Protein AF-0000000085178468 (afdb_homodimer)

Secondary structure (DSSP, 8-state):
-----SS-EEEEEEEEEETTEEEEEEEGGGTT-EE--EEEPPTT--HHHHHHHHHHHHH-PEEEEEEEEEEEEEES-TTSSS--EEEEEEEEEEEES-----TTEEEEEEE-HHHHTTS-B-HHHHHHHHHHHHT-/-----SS-EEEEEEEEEETTEEEEEEEGGGTT-EE--EEEPPTT--HHHHHHHHHHHHH-PEEEEEEEEEEEEEES-TTSSS--EEEEEEEEEEEES-----TTEEEEEEE-HHHHTTS-B-HHHHHHHHHHHHT-

Nearest PDB structures (foldseek):
  3i7u-assembly1_B  TM=8.803E-01  e=1.597E-09  Aquifex aeolicus VF5
  6nci-assembly1_A  TM=7.598E-01  e=4.546E-09  Bacillus cereus ATCC 14579
  6ypf-assembly1_A  TM=7.894E-01  e=7.391E-08  Rosa hybrid cultivar
  6ypb-assembly1_A  TM=7.778E-01  e=1.110E-07  Rosa hybrid cultivar
  4zbp-assembly1_B  TM=7.177E-01  e=4.744E-07  Arabidopsis thaliana

Foldseek 3Di:
DPDDDPDAFEKEFEQADDPQWTKWFFFCQQVGAIATFITTDDPPHDRVRRHQVRCCQAWNKGWDPKDWQDWDWDQQDPRGPGGGTYIYGYIYTYIDDGTDGDPRTDDMDTGRLVVVCVGRHDPVRNVRSVSVVVPD/DPDDDPDAFEKEFEQADDPQWTKWFFFCQQVGAIATFITTDDPPADRVRRHQVRCCQAWNKGWDPKDWQDWDWDQLDPRGPGGGTYIYGYIYTYIDDGTDGDPRTPDMDTGRLVVVCVGRHDPVRNVRSVSVVVVD

pLDDT: mean 96.58, std 8.19, range [32.16, 98.94]

Radius of gyration: 19.84 Å; Cα contacts (8 Å, |Δi|>4): 627; chains: 2; bounding box: 34×55×48 Å

Solvent-accessible surface area (backbone atoms only — not comparable to full-atom values): 14388 Å² total; per-residue (Å²): 126,86,83,71,67,67,42,42,44,45,27,30,30,35,52,31,32,51,95,78,21,31,46,38,31,22,27,68,57,37,66,61,23,29,33,50,52,44,42,70,36,45,50,88,52,51,68,67,57,34,37,50,50,31,31,31,60,43,31,41,34,47,75,42,80,72,40,83,65,51,77,44,76,42,69,52,42,81,56,37,72,54,86,44,39,33,34,40,39,31,26,38,28,33,51,41,81,62,82,44,62,32,92,66,46,77,45,73,45,78,32,47,64,77,63,48,72,73,48,67,51,38,70,69,41,47,52,51,52,50,38,52,75,72,66,103,126,84,83,71,67,67,42,40,44,46,27,29,30,34,51,32,31,50,96,77,21,31,47,37,32,23,27,66,56,37,66,63,23,28,35,51,55,45,42,71,37,44,50,87,50,51,68,67,56,32,35,49,50,31,32,31,61,43,30,43,34,47,75,42,79,72,40,83,66,51,79,45,76,42,68,53,40,83,55,37,72,55,86,43,38,33,34,42,40,32,27,38,28,32,52,43,80,62,84,44,63,32,93,66,46,76,46,73,45,77,32,46,62,77,63,48,72,73,50,68,49,39,70,68,42,46,54,50,50,49,39,53,74,71,65,103

Structure (mmCIF, N/CA/C/O backbone):
data_AF-0000000085178468-model_v1
#
loop_
_entity.id
_entity.type
_entity.pdbx_description
1 polymer 'ADP-ribose pyrophosphatase'
#
loop_
_atom_site.group_PDB
_atom_site.id
_atom_site.type_symbol
_atom_site.label_atom_id
_atom_site.label_alt_id
_atom_site.label_comp_id
_atom_site.label_asym_id
_atom_site.label_entity_id
_atom_site.label_seq_id
_atom_site.pdbx_PDB_ins_code
_atom_site.Cartn_x
_atom_site.Cartn_y
_atom_site.Cartn_z
_atom_site.occupancy
_atom_site.B_iso_or_equiv
_atom_site.auth_seq_id
_atom_site.auth_comp_id
_atom_site.auth_asym_id
_atom_site.auth_atom_id
_atom_site.pdbx_PDB_model_num
ATOM 1 N N . MET A 1 1 ? 18.25 -4.496 22.359 1 32.16 1 MET A N 1
ATOM 2 C CA . MET A 1 1 ? 18.328 -4.113 20.953 1 32.16 1 MET A CA 1
ATOM 3 C C . MET A 1 1 ? 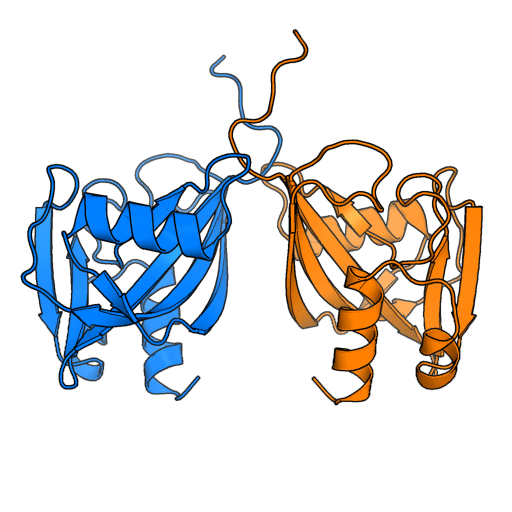16.953 -3.76 20.406 1 32.16 1 MET A C 1
ATOM 5 O O . MET A 1 1 ? 16.016 -4.547 20.531 1 32.16 1 MET A O 1
ATOM 9 N N . ALA A 1 2 ? 16.453 -2.625 20.359 1 43.84 2 ALA A N 1
ATOM 10 C CA . ALA A 1 2 ? 15.055 -2.225 20.188 1 43.84 2 ALA A CA 1
ATOM 11 C C . ALA A 1 2 ? 14.398 -3.018 19.062 1 43.84 2 ALA A C 1
ATOM 13 O O . ALA A 1 2 ? 15.023 -3.26 18.016 1 43.84 2 ALA A O 1
ATOM 14 N N . ASP A 1 3 ? 13.469 -3.891 19.234 1 64.69 3 ASP A N 1
ATOM 15 C CA . ASP A 1 3 ? 12.906 -4.965 18.422 1 64.69 3 ASP A CA 1
ATOM 16 C C . ASP A 1 3 ? 12.422 -4.434 17.078 1 64.69 3 ASP A C 1
ATOM 18 O O . ASP A 1 3 ? 11.531 -3.576 17.031 1 64.69 3 ASP A O 1
ATOM 22 N N . ARG A 1 4 ? 13.258 -4.469 16.125 1 81.56 4 ARG A N 1
ATOM 23 C CA . ARG A 1 4 ? 12.969 -4.066 14.758 1 81.56 4 ARG A CA 1
ATOM 24 C C . ARG A 1 4 ? 11.727 -4.777 14.227 1 81.56 4 ARG A C 1
ATOM 26 O O . ARG A 1 4 ? 11.516 -5.961 14.508 1 81.56 4 ARG A O 1
ATOM 33 N N . PRO A 1 5 ? 10.93 -3.9 13.555 1 89.81 5 PRO A N 1
ATOM 34 C CA . PRO A 1 5 ? 9.766 -4.555 12.953 1 89.81 5 PRO A CA 1
ATOM 35 C C . PRO A 1 5 ? 10.148 -5.59 11.898 1 89.81 5 PRO A C 1
ATOM 37 O O . PRO A 1 5 ? 11.227 -5.512 11.312 1 89.81 5 PRO A O 1
ATOM 40 N N . GLU A 1 6 ? 9.328 -6.504 11.773 1 94.38 6 GLU A N 1
ATOM 41 C CA . GLU A 1 6 ? 9.562 -7.547 10.781 1 94.38 6 GLU A CA 1
ATOM 42 C C . GLU A 1 6 ? 9.172 -7.074 9.383 1 94.38 6 GLU A C 1
ATOM 44 O O . GLU A 1 6 ? 9.727 -7.547 8.391 1 94.38 6 GLU A O 1
ATOM 49 N N . HIS A 1 7 ? 8.219 -6.191 9.297 1 98.06 7 HIS A N 1
ATOM 50 C CA . HIS A 1 7 ? 7.656 -5.711 8.039 1 98.06 7 HIS A CA 1
ATOM 51 C C . HIS A 1 7 ? 7.562 -4.188 8.023 1 98.06 7 HIS A C 1
ATOM 53 O O . HIS A 1 7 ? 7.574 -3.551 9.078 1 98.06 7 HIS A O 1
ATOM 59 N N . PRO A 1 8 ? 7.508 -3.604 6.777 1 98.31 8 PRO A N 1
ATOM 60 C CA . PRO A 1 8 ? 7.285 -2.158 6.707 1 98.31 8 PRO A CA 1
ATOM 61 C C . PRO A 1 8 ? 6.004 -1.724 7.41 1 98.31 8 PRO A C 1
ATOM 63 O O . PRO A 1 8 ? 5.062 -2.512 7.527 1 98.31 8 PRO A O 1
ATOM 66 N N . ILE A 1 9 ? 5.961 -0.491 7.816 1 98.38 9 ILE A N 1
ATOM 67 C CA . ILE A 1 9 ? 4.809 0.047 8.531 1 98.38 9 ILE A CA 1
ATOM 68 C C . ILE A 1 9 ? 3.906 0.802 7.559 1 98.38 9 ILE A C 1
ATOM 70 O O . ILE A 1 9 ? 4.312 1.816 6.984 1 98.38 9 ILE A O 1
ATOM 74 N N . PRO A 1 10 ? 2.703 0.334 7.32 1 98.81 10 PRO A N 1
ATOM 75 C CA . PRO A 1 10 ? 1.772 1.088 6.477 1 98.81 10 PRO A CA 1
ATOM 76 C C . PRO A 1 10 ? 1.291 2.379 7.137 1 98.81 10 PRO A C 1
ATOM 78 O O . PRO A 1 10 ? 0.938 2.377 8.32 1 98.81 10 PRO A O 1
ATOM 81 N N . THR A 1 11 ? 1.319 3.416 6.379 1 98.81 11 THR A N 1
ATOM 82 C CA . THR A 1 11 ? 0.783 4.707 6.793 1 98.81 11 THR A CA 1
ATOM 83 C C . THR A 1 11 ? -0.173 5.262 5.742 1 98.81 11 THR A C 1
ATOM 85 O O . THR A 1 11 ? -0.103 4.883 4.57 1 98.81 11 THR A O 1
ATOM 88 N N . VAL A 1 12 ? -1.081 6.066 6.211 1 98.94 12 VAL A N 1
ATOM 89 C CA . VAL A 1 12 ? -1.982 6.777 5.312 1 98.94 12 VAL A CA 1
ATOM 90 C C . VAL A 1 12 ? -1.743 8.281 5.426 1 98.94 12 VAL A C 1
ATOM 92 O O . VAL A 1 12 ? -1.321 8.773 6.473 1 98.94 12 VAL A O 1
ATOM 95 N N . GLY A 1 13 ? -1.926 8.977 4.355 1 98.88 13 GLY A N 1
ATOM 96 C CA . GLY A 1 13 ? -1.903 10.43 4.293 1 98.88 13 GLY A CA 1
ATOM 97 C C . GLY A 1 13 ? -2.766 10.992 3.18 1 98.88 13 GLY A C 1
ATOM 98 O O . GLY A 1 13 ? -3.072 10.289 2.211 1 98.88 13 GLY A O 1
ATOM 99 N N . ALA A 1 14 ? -3.152 12.219 3.275 1 98.88 14 ALA A N 1
ATOM 100 C CA . ALA A 1 14 ? -4.02 12.805 2.256 1 98.88 14 ALA A CA 1
ATOM 101 C C . ALA A 1 14 ? -3.57 14.219 1.903 1 98.88 14 ALA A C 1
ATOM 103 O O . ALA A 1 14 ? -3.219 15 2.787 1 98.88 14 ALA A O 1
ATOM 104 N N . LEU A 1 15 ? -3.521 14.492 0.651 1 98.94 15 LEU A N 1
ATOM 105 C CA . LEU A 1 15 ? -3.576 15.875 0.18 1 98.94 15 LEU A CA 1
ATOM 106 C C . LEU A 1 15 ? -5.004 16.406 0.216 1 98.94 15 LEU A C 1
ATOM 108 O O . LEU A 1 15 ? -5.809 16.094 -0.664 1 98.94 15 LEU A O 1
ATOM 112 N N . VAL A 1 16 ? -5.32 17.188 1.219 1 98.94 16 VAL A N 1
ATOM 113 C CA . VAL A 1 16 ? -6.676 17.688 1.459 1 98.94 16 VAL A CA 1
ATOM 114 C C . VAL A 1 16 ? -6.902 18.984 0.694 1 98.94 16 VAL A C 1
ATOM 116 O O . VAL A 1 16 ? -6.113 19.922 0.812 1 98.94 16 VAL A O 1
ATOM 119 N N . GLU A 1 17 ? -7.922 18.969 -0.049 1 98.62 17 GLU A N 1
ATOM 120 C CA . GLU A 1 17 ? -8.227 20.109 -0.899 1 98.62 17 GLU A CA 1
ATOM 121 C C . GLU A 1 17 ? -9.469 20.859 -0.4 1 98.62 17 GLU A C 1
ATOM 123 O O . GLU A 1 17 ? -10.422 20.234 0.068 1 98.62 17 GLU A O 1
ATOM 128 N N . ARG A 1 18 ? -9.43 22.141 -0.456 1 97.94 18 ARG A N 1
ATOM 129 C CA . ARG A 1 18 ? -10.562 23 -0.145 1 97.94 18 ARG A CA 1
ATOM 130 C C . ARG A 1 18 ? -10.508 24.281 -0.967 1 97.94 18 ARG A C 1
ATOM 132 O O . ARG A 1 18 ? -9.562 25.062 -0.851 1 97.94 18 ARG A O 1
ATOM 139 N N . GLU A 1 19 ? -11.562 24.516 -1.8 1 96.5 19 GLU A N 1
ATOM 140 C CA . GLU A 1 19 ? -11.727 25.766 -2.547 1 96.5 19 GLU A CA 1
ATOM 141 C C . GLU A 1 19 ? -10.477 26.078 -3.359 1 96.5 19 GLU A C 1
ATOM 143 O O . GLU A 1 19 ? -9.961 27.203 -3.295 1 96.5 19 GLU A O 1
ATOM 148 N N . GLY A 1 20 ? -9.938 25.109 -3.957 1 96.25 20 GLY A N 1
ATOM 149 C CA . GLY A 1 20 ? -8.82 25.312 -4.871 1 96.25 20 GLY A CA 1
ATOM 150 C C . GLY A 1 20 ? -7.48 25.344 -4.172 1 96.25 20 GLY A C 1
ATOM 151 O O . GLY A 1 20 ? -6.441 25.516 -4.816 1 96.25 20 GLY A O 1
ATOM 152 N N . ARG A 1 21 ? -7.465 25.188 -2.883 1 98.62 21 ARG A N 1
ATOM 153 C CA . ARG A 1 21 ? -6.223 25.156 -2.117 1 98.62 21 ARG A CA 1
ATOM 154 C C . ARG A 1 21 ? -6 23.781 -1.499 1 98.62 21 ARG A C 1
ATOM 156 O O . ARG A 1 21 ? -6.938 22.984 -1.382 1 98.62 21 ARG A O 1
ATOM 163 N N . VAL A 1 22 ? -4.746 23.5 -1.185 1 98.88 22 VAL A N 1
ATOM 164 C CA . VAL A 1 22 ? -4.426 22.25 -0.519 1 98.88 22 VAL A CA 1
ATOM 165 C C . VAL A 1 22 ? -3.775 22.531 0.833 1 98.88 22 VAL A C 1
ATOM 167 O O . VAL A 1 22 ? -3.104 23.547 1.005 1 98.88 22 VAL A O 1
ATOM 170 N N . LEU A 1 23 ? -3.99 21.625 1.747 1 98.94 23 LEU A N 1
ATOM 171 C CA . LEU A 1 23 ? -3.449 21.781 3.094 1 98.94 23 LEU A CA 1
ATOM 172 C C . LEU A 1 23 ? -2.061 21.156 3.195 1 98.94 23 LEU A C 1
ATOM 174 O O . LEU A 1 23 ? -1.88 19.969 2.889 1 98.94 23 LEU A O 1
ATOM 178 N N . LEU A 1 24 ? -1.116 21.922 3.523 1 98.88 24 LEU A N 1
ATOM 179 C CA . LEU A 1 24 ? 0.214 21.438 3.893 1 98.88 24 LEU A CA 1
ATOM 180 C C . LEU A 1 24 ? 0.466 21.641 5.383 1 98.88 24 LEU A C 1
ATOM 182 O O . LEU A 1 24 ? 0.011 22.625 5.973 1 98.88 24 LEU A O 1
ATOM 186 N N . VAL A 1 25 ? 1.161 20.719 5.965 1 98.81 25 VAL A N 1
ATOM 187 C CA . VAL A 1 25 ? 1.488 20.781 7.383 1 98.81 25 VAL A CA 1
ATOM 188 C C . VAL A 1 25 ? 2.986 20.562 7.582 1 98.81 25 VAL A C 1
ATOM 190 O O . VAL A 1 25 ? 3.639 19.922 6.754 1 98.81 25 VAL A O 1
ATOM 193 N N . ARG A 1 26 ? 3.473 21.141 8.633 1 98.44 26 ARG A N 1
ATOM 194 C CA . ARG A 1 26 ? 4.859 20.953 9.055 1 98.44 26 ARG A CA 1
ATOM 195 C C . ARG A 1 26 ? 4.941 20.219 10.383 1 98.44 26 ARG A C 1
ATOM 197 O O . ARG A 1 26 ? 4.227 20.547 11.328 1 98.44 26 ARG A O 1
ATOM 204 N N . THR A 1 27 ? 5.695 19.141 10.445 1 96.31 27 THR A N 1
ATOM 205 C CA . THR A 1 27 ? 5.875 18.359 11.672 1 96.31 27 THR A CA 1
ATOM 206 C C . THR A 1 27 ? 7.359 18.156 11.961 1 96.31 27 THR A C 1
ATOM 208 O O . THR A 1 27 ? 8.18 18.156 11.039 1 96.31 27 THR A O 1
ATOM 211 N N . ALA A 1 28 ? 7.68 17.875 13.203 1 95.38 28 ALA A N 1
ATOM 212 C CA . ALA A 1 28 ? 9.062 17.609 13.594 1 95.38 28 ALA A CA 1
ATOM 213 C C . ALA A 1 28 ? 9.516 16.234 13.117 1 95.38 28 ALA A C 1
ATOM 215 O O . ALA A 1 28 ? 10.711 15.977 13 1 95.38 28 ALA A O 1
ATOM 216 N N . LYS A 1 29 ? 8.594 15.414 12.805 1 96 29 LYS A N 1
ATOM 217 C CA . LYS A 1 29 ? 8.922 14.047 12.406 1 96 29 LYS A CA 1
ATOM 218 C C . LYS A 1 29 ? 9.641 14.023 11.062 1 96 29 LYS A C 1
ATOM 220 O O . LYS A 1 29 ? 10.445 13.125 10.797 1 96 29 LYS A O 1
ATOM 225 N N . TRP A 1 30 ? 9.328 14.938 10.219 1 97.06 30 TRP A N 1
ATOM 226 C CA . TRP A 1 30 ? 9.984 15.031 8.914 1 97.06 30 TRP A CA 1
ATOM 227 C C . TRP A 1 30 ? 11.016 16.156 8.906 1 97.06 30 TRP A C 1
ATOM 229 O O . TRP A 1 30 ? 11.164 16.859 7.906 1 97.06 30 TRP A O 1
ATOM 239 N N . ARG A 1 31 ? 11.609 16.375 10 1 94.88 31 ARG A N 1
ATOM 240 C CA . ARG A 1 31 ? 12.742 17.266 10.195 1 94.88 31 ARG A CA 1
ATOM 241 C C . ARG A 1 31 ? 12.414 18.672 9.68 1 94.88 31 ARG A C 1
ATOM 243 O O . ARG A 1 31 ? 13.227 19.281 8.977 1 94.88 31 ARG A O 1
ATOM 250 N N . GLY A 1 32 ? 11.234 19.016 9.852 1 94.06 32 GLY A N 1
ATOM 251 C CA . GLY A 1 32 ? 10.828 20.391 9.555 1 94.06 32 GLY A CA 1
ATOM 252 C C . GLY A 1 32 ? 10.328 20.562 8.133 1 94.06 32 GLY A C 1
ATOM 253 O O . GLY A 1 32 ? 9.883 21.656 7.758 1 94.06 32 GLY A O 1
ATOM 254 N N . LEU A 1 33 ? 10.492 19.562 7.375 1 98.06 33 LEU A N 1
ATOM 255 C CA . LEU A 1 33 ? 9.922 19.609 6.035 1 98.06 33 LEU A CA 1
ATOM 256 C C . LEU A 1 33 ? 8.398 19.547 6.094 1 98.06 33 LEU A C 1
ATOM 258 O O . LEU A 1 33 ? 7.828 19 7.039 1 98.06 33 LEU A O 1
ATOM 262 N N . TRP A 1 34 ? 7.844 20.172 5.094 1 98.75 34 TRP A N 1
ATOM 263 C CA . TRP A 1 34 ? 6.391 20.188 5.012 1 98.75 34 TRP A CA 1
ATOM 264 C C . TRP A 1 34 ? 5.871 18.938 4.312 1 98.75 34 TRP A C 1
ATOM 266 O O . TRP A 1 34 ? 6.551 18.375 3.453 1 98.75 34 TRP A O 1
ATOM 276 N N . GLY A 1 35 ? 4.711 18.5 4.691 1 98.69 35 GLY A N 1
ATOM 277 C CA . GLY A 1 35 ? 4.051 17.344 4.098 1 98.69 35 GLY A CA 1
ATOM 278 C C . GLY A 1 35 ? 2.541 17.391 4.223 1 98.69 35 GLY A C 1
ATOM 279 O O . GLY A 1 35 ? 1.943 18.469 4.203 1 98.69 35 GLY A O 1
ATOM 280 N N . VAL A 1 36 ? 1.983 16.219 4.211 1 98.88 36 VAL A N 1
ATOM 281 C CA . VAL A 1 36 ? 0.539 16.094 4.375 1 98.88 36 VAL A CA 1
ATOM 282 C C . VAL A 1 36 ? 0.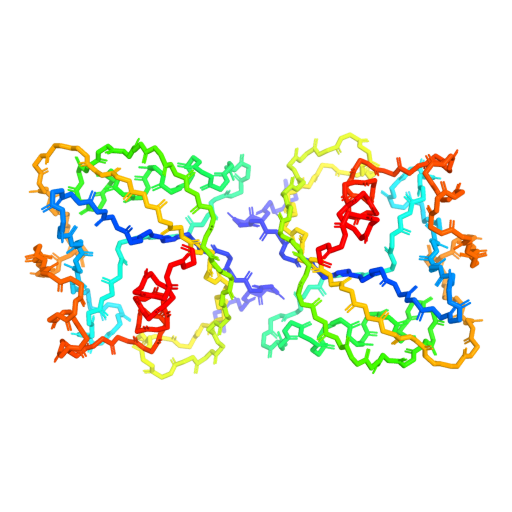223 15.414 5.703 1 98.88 36 VAL A C 1
ATOM 284 O O . VAL A 1 36 ? 1.048 14.672 6.242 1 98.88 36 VAL A O 1
ATOM 287 N N . PRO A 1 37 ? -0.939 15.75 6.273 1 98.81 37 PRO A N 1
ATOM 288 C CA . PRO A 1 37 ? -1.318 15.047 7.504 1 98.81 37 PRO A CA 1
ATOM 289 C C . PRO A 1 37 ? -1.617 13.57 7.273 1 98.81 37 PRO A C 1
ATOM 291 O O . PRO A 1 37 ? -2.086 13.195 6.195 1 98.81 37 PRO A O 1
ATOM 294 N N . GLY A 1 38 ? -1.413 12.758 8.188 1 98.5 38 GLY A N 1
ATOM 295 C CA . GLY A 1 38 ? -1.592 11.312 8.133 1 98.5 38 GLY A CA 1
ATOM 296 C C . GLY A 1 38 ? -0.933 10.586 9.289 1 98.5 38 GLY A C 1
ATOM 297 O O . GLY A 1 38 ? -0.537 11.211 10.281 1 98.5 38 GLY A O 1
ATOM 298 N N . GLY A 1 39 ? -0.861 9.25 9.203 1 98.44 39 GLY A N 1
ATOM 299 C CA . GLY A 1 39 ? -0.28 8.461 10.273 1 98.44 39 GLY A CA 1
ATOM 300 C C . GLY A 1 39 ? -0.364 6.969 10.031 1 98.44 39 GLY A C 1
ATOM 301 O O . GLY A 1 39 ? -0.687 6.531 8.922 1 98.44 39 GLY A O 1
ATOM 302 N N . LYS A 1 40 ? -0.03 6.23 11.055 1 98.56 40 LYS A N 1
ATOM 303 C CA . LYS A 1 40 ? 0.068 4.777 10.945 1 98.56 40 LYS A CA 1
ATOM 304 C C . LYS A 1 40 ? -1.316 4.137 10.898 1 98.56 40 LYS A C 1
ATOM 306 O O . LYS A 1 40 ? -2.262 4.637 11.508 1 98.56 40 LYS A O 1
ATOM 311 N N . VAL A 1 41 ? -1.405 3.07 10.148 1 98.81 41 VAL A N 1
ATOM 312 C CA . VAL A 1 41 ? -2.615 2.256 10.133 1 98.81 41 VAL A CA 1
ATOM 313 C C . VAL A 1 41 ? -2.562 1.228 11.258 1 98.81 41 VAL A C 1
ATOM 315 O O . VAL A 1 41 ? -1.562 0.523 11.422 1 98.81 41 VAL A O 1
ATOM 318 N N . GLU A 1 42 ? -3.613 1.129 12.062 1 98.25 42 GLU A N 1
ATOM 319 C CA . GLU A 1 42 ? -3.67 0.146 13.141 1 98.25 42 GLU A CA 1
ATOM 320 C C . GLU A 1 42 ? -4.223 -1.187 12.648 1 98.25 42 GLU A C 1
ATOM 322 O O . GLU A 1 42 ? -5.035 -1.221 11.719 1 98.25 42 GLU A O 1
ATOM 327 N N . TRP A 1 43 ? -3.783 -2.191 13.297 1 98 43 TRP A N 1
ATOM 328 C CA . TRP A 1 43 ? -4.297 -3.525 13 1 98 43 TRP A CA 1
ATOM 329 C C . TRP A 1 43 ? -5.82 -3.551 13.07 1 98 43 TRP A C 1
ATOM 331 O O . TRP A 1 43 ? -6.41 -3.064 14.039 1 98 43 TRP A O 1
ATOM 341 N N . GLY A 1 44 ? -6.469 -4.082 12.055 1 97.75 44 GLY A N 1
ATOM 342 C CA . GLY A 1 44 ? -7.914 -4.227 12.023 1 97.75 44 GLY A CA 1
ATOM 343 C C . GLY A 1 44 ? -8.625 -2.99 11.508 1 97.75 44 GLY A C 1
ATOM 344 O O . GLY A 1 44 ? -9.828 -3.025 11.242 1 97.75 44 GLY A O 1
ATOM 345 N N . GLU A 1 45 ? -7.895 -1.966 11.336 1 98 45 GLU A N 1
ATOM 346 C CA . GLU A 1 45 ? -8.461 -0.699 10.883 1 98 45 GLU A CA 1
ATOM 347 C C . GLU A 1 45 ? -8.406 -0.583 9.359 1 98 45 GLU A C 1
ATOM 349 O O . GLU A 1 45 ? -7.359 -0.812 8.75 1 98 45 GLU A O 1
ATOM 354 N N . ALA A 1 46 ? -9.594 -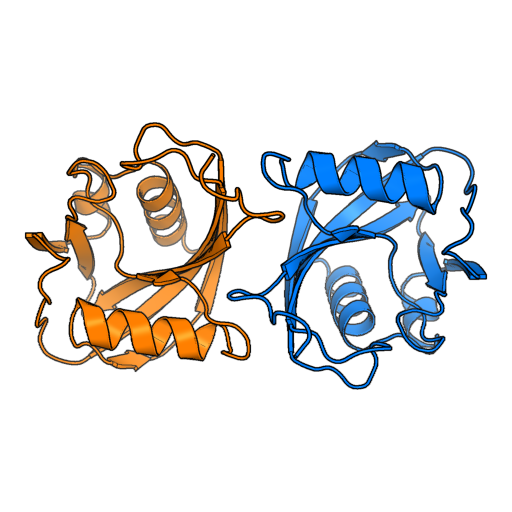0.263 8.734 1 98.5 46 ALA A N 1
ATOM 355 C CA . ALA A 1 46 ? -9.578 -0.011 7.297 1 98.5 46 ALA A CA 1
ATOM 356 C C . ALA A 1 46 ? -8.734 1.212 6.961 1 98.5 46 ALA A C 1
ATOM 358 O O . ALA A 1 46 ? -8.641 2.148 7.758 1 98.5 46 ALA A O 1
ATOM 359 N N . LEU A 1 47 ? -8.172 1.207 5.777 1 98.81 47 LEU A N 1
ATOM 360 C CA . LEU A 1 47 ? -7.301 2.297 5.352 1 98.81 47 LEU A CA 1
ATOM 361 C C . LEU A 1 47 ? -8.023 3.637 5.438 1 98.81 47 LEU A C 1
ATOM 363 O O . LEU A 1 47 ? -7.484 4.602 5.988 1 98.81 47 LEU A O 1
ATOM 367 N N . GLU A 1 48 ? -9.203 3.666 4.879 1 98.75 48 GLU A N 1
ATOM 368 C CA . GLU A 1 48 ? -9.938 4.926 4.891 1 98.75 48 GLU A CA 1
ATOM 369 C C . GLU A 1 48 ? -10.312 5.336 6.312 1 98.75 48 GLU A C 1
ATOM 371 O O . GLU A 1 48 ? -10.32 6.523 6.641 1 98.75 48 GLU A O 1
ATOM 376 N N . GLU A 1 49 ? -10.648 4.383 7.156 1 98.75 49 GLU A N 1
ATOM 377 C CA . GLU A 1 49 ? -10.922 4.676 8.562 1 98.75 49 GLU A CA 1
ATOM 378 C C . GLU A 1 49 ? -9.695 5.27 9.25 1 98.75 49 GLU A C 1
ATOM 380 O O . GLU A 1 49 ? -9.812 6.227 10.016 1 98.75 49 GLU A O 1
ATOM 385 N N . ALA A 1 50 ? -8.555 4.652 9.023 1 98.88 50 ALA A N 1
ATOM 386 C CA . ALA A 1 50 ? -7.301 5.18 9.562 1 98.88 50 ALA A CA 1
ATOM 387 C C . ALA A 1 50 ? -7.062 6.613 9.086 1 98.88 50 ALA A C 1
ATOM 389 O O . ALA A 1 50 ? -6.68 7.477 9.875 1 98.88 50 ALA A O 1
ATOM 390 N N . LEU A 1 51 ? -7.324 6.84 7.793 1 98.88 51 LEU A N 1
ATOM 391 C CA . LEU A 1 51 ? -7.133 8.164 7.219 1 98.88 51 LEU A CA 1
ATOM 392 C C . LEU A 1 51 ? -8.008 9.195 7.918 1 98.88 51 LEU A C 1
ATOM 394 O O . LEU A 1 51 ? -7.516 10.234 8.375 1 98.88 51 LEU A O 1
ATOM 398 N N . ARG A 1 52 ? -9.234 8.867 8.031 1 98.88 52 ARG A N 1
ATOM 399 C CA . ARG A 1 52 ? -10.18 9.781 8.664 1 98.88 52 ARG A CA 1
ATOM 400 C C . ARG A 1 52 ? -9.805 10.039 10.117 1 98.88 52 ARG A C 1
ATOM 402 O O . ARG A 1 52 ? -9.883 11.172 10.594 1 98.88 52 ARG A O 1
ATOM 409 N N . ARG A 1 53 ? -9.453 8.984 10.812 1 98.75 53 ARG A N 1
ATOM 410 C CA . ARG A 1 53 ? -9.055 9.125 12.211 1 98.75 53 ARG A CA 1
ATOM 411 C C . ARG A 1 53 ? -7.836 10.031 12.344 1 98.75 53 ARG A C 1
ATOM 413 O O . ARG A 1 53 ? -7.852 10.984 13.125 1 98.75 53 ARG A O 1
ATOM 420 N N . GLU A 1 54 ? -6.801 9.766 11.578 1 98.75 54 GLU A N 1
ATOM 421 C CA . GLU A 1 54 ? -5.555 10.516 11.664 1 98.75 54 GLU A CA 1
ATOM 422 C C . GLU A 1 54 ? -5.762 11.984 11.297 1 98.75 54 GLU A C 1
ATOM 424 O O . GLU A 1 54 ? -5.195 12.875 11.93 1 98.75 54 GLU A O 1
ATOM 429 N N . ILE A 1 55 ? -6.535 12.297 10.25 1 98.81 55 ILE A N 1
ATOM 430 C CA . ILE A 1 55 ? -6.793 13.664 9.82 1 98.81 55 ILE A CA 1
ATOM 431 C C . ILE A 1 55 ? -7.578 14.406 10.898 1 98.81 55 ILE A C 1
ATOM 433 O O . ILE A 1 55 ? -7.266 15.555 11.227 1 98.81 55 ILE A O 1
ATOM 437 N N . ARG A 1 56 ? -8.539 13.719 11.438 1 98.69 56 ARG A N 1
ATOM 438 C CA . ARG A 1 56 ? -9.297 14.328 12.531 1 98.69 56 ARG A CA 1
ATOM 439 C C . ARG A 1 56 ? -8.406 14.609 13.734 1 98.69 56 ARG A C 1
ATOM 441 O O . ARG A 1 56 ? -8.453 15.695 14.305 1 98.69 56 ARG A O 1
ATOM 448 N N . GLU A 1 57 ? -7.645 13.656 14.078 1 98.56 57 GLU A N 1
ATOM 449 C CA . GLU A 1 57 ? -6.773 13.781 15.242 1 98.56 57 GLU A CA 1
ATOM 450 C C . GLU A 1 57 ? -5.734 14.883 15.039 1 98.56 57 GLU A C 1
ATOM 452 O O . GLU A 1 57 ? -5.469 15.672 15.945 1 98.56 57 GLU A O 1
ATOM 457 N N . GLU A 1 58 ? -5.16 14.992 13.875 1 98.62 58 GLU A N 1
ATOM 458 C CA . GLU A 1 58 ? -4.008 15.852 13.648 1 98.62 58 GLU A CA 1
ATOM 459 C C . GLU A 1 58 ? -4.441 17.281 13.305 1 98.62 58 GLU A C 1
ATOM 461 O O . GLU A 1 58 ? -3.783 18.25 13.695 1 98.62 58 GLU A O 1
ATOM 466 N N . VAL A 1 59 ? -5.594 17.422 12.516 1 98.75 59 VAL A N 1
ATOM 467 C CA . VAL A 1 59 ? -5.887 18.766 12.016 1 98.75 59 VAL A CA 1
ATOM 468 C C . VAL A 1 59 ? -7.375 19.062 12.1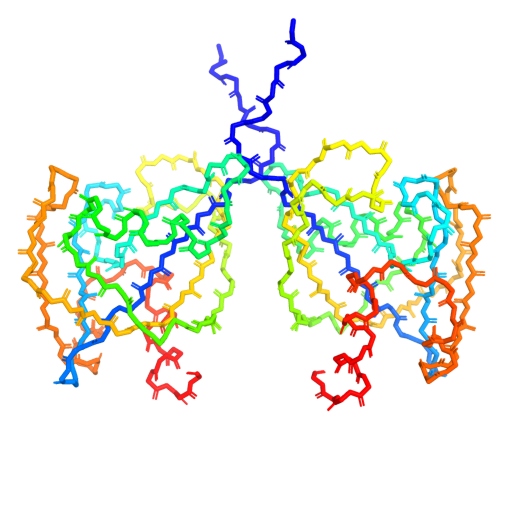8 1 98.75 59 VAL A C 1
ATOM 470 O O . VAL A 1 59 ? -7.844 20.141 11.797 1 98.75 59 VAL A O 1
ATOM 473 N N . GLY A 1 60 ? -8.148 18.156 12.656 1 98.75 60 GLY A N 1
ATOM 474 C CA . GLY A 1 60 ? -9.523 18.391 13.07 1 98.75 60 GLY A CA 1
ATOM 475 C C . GLY A 1 60 ? -10.492 18.422 11.906 1 98.75 60 GLY A C 1
ATOM 476 O O . GLY A 1 60 ? -11.641 18.844 12.062 1 98.75 60 GLY A O 1
ATOM 477 N N . LEU A 1 61 ? -10.133 18.031 10.742 1 98.75 61 LEU A N 1
ATOM 478 C CA . LEU A 1 61 ? -10.977 18.141 9.547 1 98.75 61 LEU A CA 1
ATOM 479 C C . LEU A 1 61 ? -11.758 16.859 9.312 1 98.75 61 LEU A C 1
ATOM 481 O O . LEU A 1 61 ? -11.32 15.773 9.711 1 98.75 61 LEU A O 1
ATOM 485 N N . THR A 1 62 ? -12.883 16.984 8.656 1 98.62 62 THR A N 1
ATOM 486 C CA . THR A 1 62 ? -13.656 15.859 8.117 1 98.62 62 THR A CA 1
ATOM 487 C C . THR A 1 62 ? -13.422 15.719 6.617 1 98.62 62 THR A C 1
ATOM 489 O O . THR A 1 62 ? -13.414 16.703 5.883 1 98.62 62 THR A O 1
ATOM 492 N N . LEU A 1 63 ? -13.297 14.484 6.215 1 98.81 63 LEU A N 1
ATOM 493 C CA . LEU A 1 63 ? -12.945 14.25 4.816 1 98.81 63 LEU A CA 1
ATOM 494 C C . LEU A 1 63 ? -14.172 13.812 4.016 1 98.81 63 LEU A C 1
ATOM 496 O O . LEU A 1 63 ? -15.023 13.078 4.531 1 98.81 63 LEU A O 1
ATOM 500 N N . SER A 1 64 ? -14.227 14.211 2.799 1 98.62 64 SER A N 1
ATOM 501 C CA . SER A 1 64 ? -15.141 13.695 1.785 1 98.62 64 SER A CA 1
ATOM 502 C C . SER A 1 64 ? -14.43 13.492 0.451 1 98.62 64 SER A C 1
ATOM 504 O O . SER A 1 64 ? -13.273 13.898 0.289 1 98.62 64 SER A O 1
ATOM 506 N N . GLU A 1 65 ? -15.086 12.703 -0.456 1 98.44 65 GLU A N 1
ATOM 507 C CA . GLU A 1 65 ? -14.57 12.453 -1.798 1 98.44 65 GLU A CA 1
ATOM 508 C C . GLU A 1 65 ? -13.156 11.875 -1.747 1 98.44 65 GLU A C 1
ATOM 510 O O . GLU A 1 65 ? -12.266 12.352 -2.449 1 98.44 65 GLU A O 1
ATOM 515 N N . ILE A 1 66 ? -12.977 10.945 -0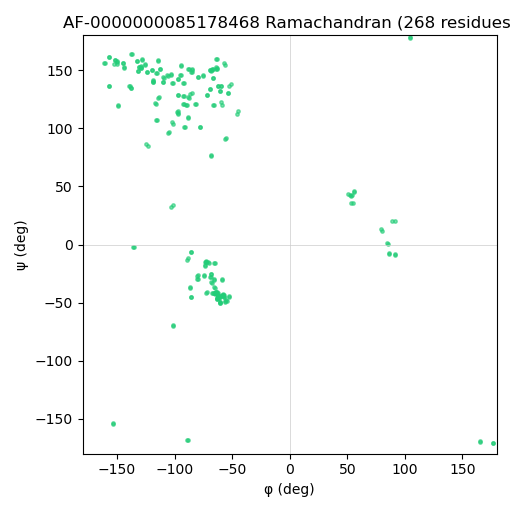.913 1 98.75 66 ILE A N 1
ATOM 516 C CA . ILE A 1 66 ? -11.68 10.297 -0.735 1 98.75 66 ILE A CA 1
ATOM 517 C C . ILE A 1 66 ? -11.375 9.414 -1.939 1 98.75 66 ILE A C 1
ATOM 519 O O . ILE A 1 66 ? -12.195 8.586 -2.334 1 98.75 66 ILE A O 1
ATOM 523 N N . ARG A 1 67 ? -10.18 9.57 -2.541 1 98.12 67 ARG A N 1
ATOM 524 C CA . ARG A 1 67 ? -9.734 8.742 -3.654 1 98.12 67 ARG A CA 1
ATOM 525 C C . ARG A 1 67 ? -8.266 8.375 -3.508 1 98.12 67 ARG A C 1
ATOM 527 O O . ARG A 1 67 ? -7.449 9.203 -3.094 1 98.12 67 ARG A O 1
ATOM 534 N N . PHE A 1 68 ? -7.965 7.156 -3.76 1 98.56 68 PHE A N 1
ATOM 535 C CA . PHE A 1 68 ? -6.578 6.707 -3.738 1 98.56 68 PHE A CA 1
ATOM 536 C C . PHE A 1 68 ? -5.75 7.461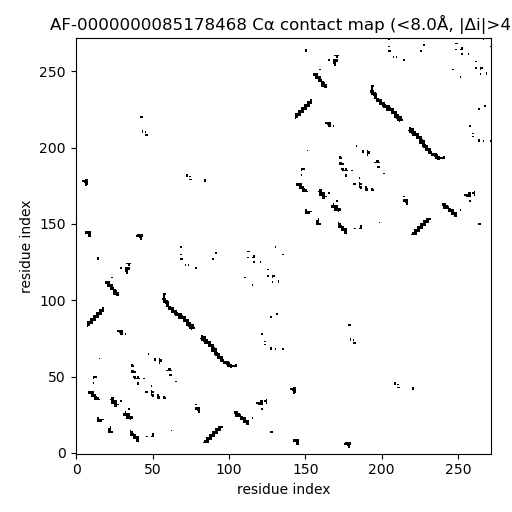 -4.773 1 98.56 68 PHE A C 1
ATOM 538 O O . PHE A 1 68 ? -6.18 7.633 -5.914 1 98.56 68 PHE A O 1
ATOM 545 N N . ALA A 1 69 ? -4.613 7.941 -4.336 1 98.56 69 ALA A N 1
ATOM 546 C CA . ALA A 1 69 ? -3.736 8.688 -5.234 1 98.56 69 ALA A CA 1
ATOM 547 C C . ALA A 1 69 ? -2.588 7.816 -5.73 1 98.56 69 ALA A C 1
ATOM 549 O O . ALA A 1 69 ? -2.572 7.402 -6.895 1 98.56 69 ALA A O 1
ATOM 550 N N . LEU A 1 70 ? -1.676 7.477 -4.84 1 98.38 70 LEU A N 1
ATOM 551 C CA . LEU A 1 70 ? -0.527 6.648 -5.195 1 98.38 70 LEU A CA 1
ATOM 552 C C . LEU A 1 70 ? 0.097 6.023 -3.951 1 98.38 70 LEU A C 1
ATOM 554 O O . LEU A 1 70 ? -0.132 6.496 -2.834 1 98.38 70 LEU A O 1
ATOM 558 N N . LEU A 1 71 ? 0.76 4.949 -4.137 1 98.81 71 LEU A N 1
ATOM 559 C CA . LEU A 1 71 ? 1.564 4.27 -3.129 1 98.81 71 LEU A CA 1
ATOM 560 C C . LEU A 1 71 ? 3.035 4.656 -3.254 1 98.81 71 LEU A C 1
ATOM 562 O O . LEU A 1 71 ? 3.586 4.664 -4.355 1 98.81 71 LEU A O 1
ATOM 566 N N . GLN A 1 72 ? 3.609 5.066 -2.158 1 98.69 72 GLN A N 1
ATOM 567 C CA . GLN A 1 72 ? 5.043 5.332 -2.129 1 98.69 72 GLN A CA 1
ATOM 568 C C . GLN A 1 72 ? 5.727 4.547 -1.012 1 98.69 72 GLN A C 1
ATOM 570 O O . GLN A 1 72 ? 5.074 4.141 -0.046 1 98.69 72 GLN A O 1
ATOM 575 N N . GLU A 1 73 ? 6.949 4.328 -1.208 1 98.44 73 GLU A N 1
ATOM 576 C CA . GLU A 1 73 ? 7.766 3.625 -0.22 1 98.44 73 GLU A CA 1
ATOM 577 C C . GLU A 1 73 ? 8.875 4.527 0.319 1 98.44 73 GLU A C 1
ATOM 579 O O . GLU A 1 73 ? 9.68 5.055 -0.449 1 98.44 73 GLU A O 1
ATOM 584 N N . ALA A 1 74 ? 8.875 4.727 1.612 1 98.12 74 ALA A N 1
ATOM 585 C CA . ALA A 1 74 ? 9.938 5.457 2.291 1 98.12 74 ALA A CA 1
ATOM 586 C C . ALA A 1 74 ? 10.852 4.504 3.059 1 98.12 74 ALA A C 1
ATOM 588 O O . ALA A 1 74 ? 10.578 4.164 4.211 1 98.12 74 ALA A O 1
ATOM 589 N N . ARG A 1 75 ? 11.914 4.141 2.469 1 97.44 75 ARG A N 1
ATOM 590 C CA . ARG A 1 75 ? 12.875 3.217 3.066 1 97.44 75 ARG A CA 1
ATOM 591 C C . ARG A 1 75 ? 14.078 3.963 3.633 1 97.44 75 ARG A C 1
ATOM 593 O O . ARG A 1 75 ? 14.938 4.418 2.881 1 97.44 75 ARG A O 1
ATOM 600 N N . PHE A 1 76 ? 14.094 4.074 4.875 1 97.44 76 PHE A N 1
ATOM 601 C CA . PHE A 1 76 ? 15.188 4.688 5.617 1 97.44 76 PHE A CA 1
ATOM 602 C C . PHE A 1 76 ? 15.516 6.066 5.059 1 97.44 76 PHE A C 1
ATOM 604 O O . PHE A 1 76 ? 16.688 6.391 4.836 1 97.44 76 PHE A O 1
ATOM 611 N N . SER A 1 77 ? 14.461 6.758 4.789 1 97 77 SER A N 1
ATOM 612 C CA . SER A 1 77 ? 14.633 8.117 4.293 1 97 77 SER A CA 1
ATOM 613 C C . SER A 1 77 ? 15.336 9 5.32 1 97 77 SER A C 1
ATOM 615 O O . SER A 1 77 ? 14.977 8.992 6.5 1 97 77 SER A O 1
ATOM 617 N N . GLU A 1 78 ? 16.25 9.766 4.895 1 96.94 78 GLU A N 1
ATOM 618 C CA . GLU A 1 78 ? 16.938 10.695 5.781 1 96.94 78 GLU A CA 1
ATOM 619 C C . GLU A 1 78 ? 16.04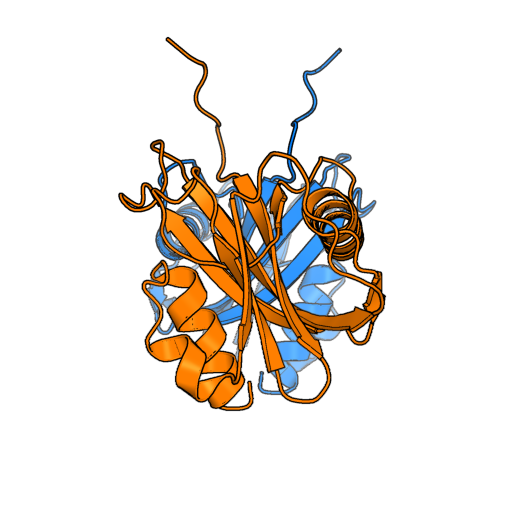7 11.875 6.16 1 96.94 78 GLU A C 1
ATOM 621 O O . GLU A 1 78 ? 16.359 12.609 7.098 1 96.94 78 GLU A O 1
ATOM 626 N N . GLU A 1 79 ? 15 12.039 5.469 1 97.5 79 GLU A N 1
ATOM 627 C CA . GLU A 1 79 ? 14.086 13.148 5.738 1 97.5 79 GLU A CA 1
ATOM 628 C C . GLU A 1 79 ? 13.266 12.891 6.996 1 97.5 79 GLU A C 1
ATOM 630 O O . GLU A 1 79 ? 12.727 13.82 7.598 1 97.5 79 GLU A O 1
ATOM 635 N N . PHE A 1 80 ? 13.086 11.648 7.305 1 96.56 80 PHE A N 1
ATOM 636 C CA . PHE A 1 80 ? 12.359 11.281 8.516 1 96.56 80 PHE A CA 1
ATOM 637 C C . PHE A 1 80 ? 13.289 11.266 9.719 1 96.56 80 PHE A C 1
ATOM 639 O O . PHE A 1 80 ? 14.469 10.93 9.594 1 96.56 80 PHE A O 1
ATOM 646 N N . TYR A 1 81 ? 12.766 11.531 10.859 1 95.56 81 TYR A N 1
ATOM 647 C CA . TYR A 1 81 ? 13.578 11.828 12.031 1 95.56 81 TYR A CA 1
ATOM 648 C C . TYR A 1 81 ? 14.25 10.562 12.555 1 95.56 81 TYR A C 1
ATOM 650 O O . TYR A 1 81 ? 15.203 10.641 13.336 1 95.56 81 TYR A O 1
ATOM 658 N N . ARG A 1 82 ? 13.805 9.367 12.125 1 94.75 82 ARG A N 1
ATOM 659 C CA . ARG A 1 82 ? 14.422 8.109 12.516 1 94.75 82 ARG A CA 1
ATOM 660 C C . ARG A 1 82 ? 14.398 7.102 11.367 1 94.75 82 ARG A C 1
ATOM 662 O O . ARG A 1 82 ? 13.562 7.203 10.469 1 94.75 82 ARG A O 1
ATOM 669 N N . PRO A 1 83 ? 15.383 6.227 11.422 1 94.56 83 PRO A N 1
ATOM 670 C CA . PRO A 1 83 ? 15.328 5.18 10.398 1 94.56 83 PRO A CA 1
ATOM 671 C C . PRO A 1 83 ? 14.055 4.348 10.469 1 94.56 83 PRO A C 1
ATOM 673 O O . PRO A 1 83 ? 13.727 3.797 11.523 1 94.56 83 PRO A O 1
ATOM 676 N N . THR A 1 84 ? 13.359 4.344 9.367 1 96.81 84 THR A N 1
ATOM 677 C CA . THR A 1 84 ? 12.102 3.604 9.305 1 96.81 84 THR A CA 1
ATOM 678 C C . THR A 1 84 ? 11.812 3.154 7.875 1 96.81 84 THR A C 1
ATOM 680 O O . THR A 1 84 ? 12.445 3.623 6.93 1 96.81 84 THR A O 1
ATOM 683 N N . HIS A 1 85 ? 11.078 2.156 7.75 1 98.31 85 HIS A N 1
ATOM 684 C CA . HIS A 1 85 ? 10.523 1.664 6.492 1 98.31 85 HIS A CA 1
ATOM 685 C C . HIS A 1 85 ? 9 1.762 6.48 1 98.31 85 HIS A C 1
ATOM 687 O O . HIS A 1 85 ? 8.32 0.972 7.137 1 98.31 85 HIS A O 1
ATOM 693 N N . MET A 1 86 ? 8.531 2.734 5.688 1 98.62 86 MET A N 1
ATOM 694 C CA . MET A 1 86 ? 7.098 3.002 5.648 1 98.62 86 MET A CA 1
ATOM 695 C C . MET A 1 86 ? 6.539 2.779 4.246 1 98.62 86 MET A C 1
ATOM 697 O O . MET A 1 86 ? 7.203 3.082 3.254 1 98.62 86 MET A O 1
ATOM 701 N N . LEU A 1 87 ? 5.414 2.24 4.188 1 98.88 87 LEU A N 1
ATOM 702 C CA . LEU A 1 87 ? 4.59 2.312 2.986 1 98.88 87 LEU A CA 1
ATOM 703 C C . LEU A 1 87 ? 3.568 3.441 3.094 1 98.88 87 LEU A C 1
ATOM 705 O O . LEU A 1 87 ? 2.67 3.395 3.936 1 98.88 87 LEU A O 1
ATOM 709 N N . LEU A 1 88 ? 3.764 4.438 2.273 1 98.88 88 LEU A N 1
ATOM 710 C CA . LEU A 1 88 ? 2.926 5.629 2.299 1 98.88 88 LEU A CA 1
ATOM 711 C C . LEU A 1 88 ? 1.742 5.484 1.349 1 98.88 88 LEU A C 1
ATOM 713 O O . LEU A 1 88 ? 1.898 5.613 0.132 1 98.88 88 LEU A O 1
ATOM 717 N N . ILE A 1 89 ? 0.606 5.184 1.902 1 98.94 89 ILE A N 1
ATOM 718 C CA . ILE A 1 89 ? -0.63 5.113 1.131 1 98.94 89 ILE A CA 1
ATOM 719 C C . ILE A 1 89 ? -1.285 6.492 1.079 1 98.94 89 ILE A C 1
ATOM 721 O O . ILE A 1 89 ? -1.835 6.961 2.078 1 98.94 89 ILE A O 1
ATOM 725 N N . ASN A 1 90 ? -1.255 7.098 -0.114 1 98.88 90 ASN A N 1
ATOM 726 C CA . ASN A 1 90 ? -1.652 8.5 -0.239 1 98.88 90 ASN A CA 1
ATOM 727 C C . ASN A 1 90 ? -3.016 8.633 -0.911 1 98.88 90 ASN A C 1
ATOM 729 O O . ASN A 1 90 ? -3.32 7.91 -1.859 1 98.88 90 ASN A O 1
ATOM 733 N N . TYR A 1 91 ? -3.734 9.633 -0.465 1 98.94 91 TYR A N 1
ATOM 734 C CA . TYR A 1 91 ? -5.078 9.914 -0.965 1 98.94 91 TYR A CA 1
ATOM 735 C C . TYR A 1 91 ? -5.23 11.383 -1.336 1 98.94 91 TYR A C 1
ATOM 737 O O . TYR A 1 91 ? -4.516 12.234 -0.813 1 98.94 91 TYR A O 1
ATOM 745 N N . PHE A 1 92 ? -6.086 11.625 -2.236 1 98.88 92 PHE A N 1
ATOM 746 C CA . PHE A 1 92 ? -6.703 12.938 -2.402 1 98.88 92 PHE A CA 1
ATOM 747 C C . PHE A 1 92 ? -8.055 12.992 -1.708 1 98.88 92 PHE A C 1
ATOM 749 O O . PHE A 1 92 ? -8.82 12.023 -1.742 1 98.88 92 PHE A O 1
ATOM 756 N N . ALA A 1 93 ? -8.328 14.109 -1.135 1 98.88 93 ALA A N 1
ATOM 757 C CA . ALA A 1 93 ? -9.617 14.234 -0.473 1 98.88 93 ALA A CA 1
ATOM 758 C C . ALA A 1 93 ? -10.031 15.703 -0.351 1 98.88 93 ALA A C 1
ATOM 760 O O . ALA A 1 93 ? -9.195 16.594 -0.444 1 98.88 93 ALA A O 1
ATOM 761 N N . ARG A 1 94 ? -11.328 15.898 -0.131 1 98.81 94 ARG A N 1
ATOM 762 C CA . ARG A 1 94 ? -11.828 17.203 0.274 1 98.81 94 ARG A CA 1
ATOM 763 C C . ARG A 1 94 ? -11.953 17.297 1.791 1 98.81 94 ARG A C 1
ATOM 765 O O . ARG A 1 94 ? -12.289 16.312 2.455 1 98.81 94 ARG A O 1
ATOM 772 N N . GLY A 1 95 ? -11.711 18.469 2.303 1 98.25 95 GLY A N 1
ATOM 773 C CA . GLY A 1 95 ? -11.789 18.688 3.74 1 98.25 95 GLY A CA 1
ATOM 774 C C . GLY A 1 95 ? -12.828 19.719 4.137 1 98.25 95 GLY A C 1
ATOM 775 O O . GLY A 1 95 ? -13 20.719 3.449 1 98.25 95 GLY A O 1
ATOM 776 N N . GLU A 1 96 ? -13.453 19.406 5.156 1 97.69 96 GLU A N 1
ATOM 777 C CA . GLU A 1 96 ? -14.422 20.328 5.734 1 97.69 96 GLU A CA 1
ATOM 778 C C . GLU A 1 96 ? -14.102 20.625 7.195 1 97.69 96 GLU A C 1
ATOM 780 O O . GLU A 1 96 ? -13.586 19.766 7.91 1 97.69 96 GLU A O 1
ATOM 785 N N . GLY A 1 97 ? -14.469 21.891 7.586 1 97.38 97 GLY A N 1
ATOM 786 C CA . GLY A 1 97 ? -14.211 22.297 8.953 1 97.38 97 GLY A CA 1
ATOM 787 C C . GLY A 1 97 ? -13.023 23.234 9.086 1 97.38 97 GLY A C 1
ATOM 788 O O . GLY A 1 97 ? -12.422 23.625 8.086 1 97.38 97 GLY A O 1
ATOM 789 N N . GLU A 1 98 ? -12.75 23.688 10.344 1 97.81 98 GLU A N 1
ATOM 790 C CA . GLU A 1 98 ? -11.602 24.531 10.648 1 97.81 98 GLU A CA 1
ATOM 791 C C . GLU A 1 98 ? -10.391 23.703 11.062 1 97.81 98 GLU A C 1
ATOM 793 O O . GLU A 1 98 ? -10.531 22.719 11.789 1 97.81 98 GLU A O 1
ATOM 798 N N . VAL A 1 99 ? -9.266 24.125 10.562 1 98.62 99 VAL A N 1
ATOM 799 C CA . VAL A 1 99 ? -8.039 23.438 10.945 1 98.62 99 VAL A CA 1
ATOM 800 C C . VAL A 1 99 ? -7.773 23.641 12.43 1 98.62 99 VAL A C 1
ATOM 802 O O . VAL A 1 99 ? -7.699 24.781 12.898 1 98.62 99 VAL A O 1
ATOM 805 N N . ARG A 1 100 ? -7.711 22.609 13.164 1 98.56 100 ARG A N 1
ATOM 806 C CA . ARG A 1 100 ? -7.34 22.578 14.578 1 98.56 100 ARG A CA 1
ATOM 807 C C . ARG A 1 100 ? -6.18 21.625 14.812 1 98.56 100 ARG A C 1
ATOM 809 O O . ARG A 1 100 ? -6.391 20.453 15.156 1 98.56 100 ARG A O 1
ATOM 816 N N . PRO A 1 101 ? -5.023 22.094 14.656 1 98.06 101 PRO A N 1
ATOM 817 C CA . PRO A 1 101 ? -3.854 21.219 14.766 1 98.06 101 PRO A CA 1
ATOM 818 C C . PRO A 1 101 ? -3.645 20.688 16.188 1 98.06 101 PRO A C 1
ATOM 820 O O . PRO A 1 101 ? -3.889 21.391 17.156 1 98.06 101 PRO A O 1
ATOM 823 N N . ASN A 1 102 ? -3.215 19.469 16.234 1 97.62 102 ASN A N 1
ATOM 824 C CA . ASN A 1 102 ? -2.785 18.953 17.516 1 97.62 102 ASN A CA 1
ATOM 825 C C . ASN A 1 102 ? -1.308 19.234 17.781 1 97.62 102 ASN A C 1
ATOM 827 O O . ASN A 1 102 ? -0.693 20.031 17.062 1 97.62 102 ASN A O 1
ATOM 831 N N . GLY A 1 103 ? -0.735 18.609 18.812 1 95.62 103 GLY A N 1
ATOM 832 C CA . GLY A 1 103 ? 0.62 18.906 19.25 1 95.62 103 GLY A CA 1
ATOM 833 C C . GLY A 1 103 ? 1.679 18.438 18.266 1 95.62 103 GLY A C 1
ATOM 834 O O . GLY A 1 103 ? 2.82 18.891 18.312 1 95.62 103 GLY A O 1
ATOM 835 N N . GLU A 1 104 ? 1.326 17.578 17.344 1 94.44 104 GLU A N 1
ATOM 836 C CA . GLU A 1 104 ? 2.277 17.047 16.375 1 94.44 104 GLU A CA 1
ATOM 837 C C . GLU A 1 104 ? 2.531 18.031 15.234 1 94.44 104 GLU A C 1
ATOM 839 O O . GLU A 1 104 ? 3.58 17.984 14.594 1 94.44 104 GLU A O 1
ATOM 844 N N . ILE A 1 105 ? 1.531 18.891 14.977 1 97.56 105 ILE A N 1
ATOM 845 C CA . ILE A 1 105 ? 1.613 19.828 13.867 1 97.56 105 ILE A CA 1
ATOM 846 C C . ILE A 1 105 ? 2.201 21.156 14.344 1 97.56 105 ILE A C 1
ATOM 848 O O . ILE A 1 105 ? 1.626 21.812 15.211 1 97.56 105 ILE A O 1
ATOM 852 N N . LEU A 1 106 ? 3.307 21.547 13.758 1 97.81 106 LEU A N 1
ATOM 853 C CA . LEU A 1 106 ? 4.004 22.766 14.133 1 97.81 106 LEU A CA 1
ATOM 854 C C . LEU A 1 106 ? 3.432 23.969 13.391 1 97.81 106 LEU A C 1
ATOM 856 O O . LEU A 1 106 ? 3.334 25.062 13.961 1 97.81 106 LEU A O 1
ATOM 860 N N . GLU A 1 107 ? 3.209 23.844 12.156 1 98.5 107 GLU A N 1
ATOM 861 C CA . GLU A 1 107 ? 2.66 24.859 11.266 1 98.5 107 GLU A CA 1
ATOM 862 C C . GLU A 1 107 ? 1.76 24.234 10.203 1 98.5 107 GLU A C 1
ATOM 864 O O . GLU A 1 107 ? 1.852 23.031 9.93 1 98.5 107 GLU A O 1
ATOM 869 N N . TRP A 1 108 ? 0.839 25.062 9.664 1 98.62 108 TRP A N 1
ATOM 870 C CA . TRP A 1 108 ? -0.012 24.609 8.57 1 98.62 108 TRP A CA 1
ATOM 871 C C . TRP A 1 108 ? -0.395 25.781 7.664 1 98.62 108 TRP A C 1
ATOM 873 O O . TRP A 1 108 ? -0.323 26.938 8.07 1 98.62 108 TRP A O 1
ATOM 883 N N . ALA A 1 109 ? -0.752 25.422 6.426 1 98.62 109 ALA A N 1
ATOM 884 C CA . ALA A 1 109 ? -1.154 26.453 5.473 1 98.62 109 ALA A CA 1
ATOM 885 C C . ALA A 1 109 ? -2.039 25.875 4.375 1 98.62 109 ALA A C 1
ATOM 887 O O . ALA A 1 109 ? -1.788 24.766 3.887 1 98.62 109 ALA A O 1
ATOM 888 N N . TRP A 1 110 ? -3.076 26.594 4.078 1 98.75 110 TRP A N 1
ATOM 889 C CA . TRP A 1 110 ? -3.762 26.375 2.807 1 98.75 110 TRP A CA 1
ATOM 890 C C . TRP A 1 110 ? -3.051 27.109 1.673 1 98.75 110 TRP A C 1
ATOM 892 O O . TRP A 1 110 ? -2.9 28.328 1.714 1 98.75 110 TRP A O 1
ATOM 902 N N . VAL A 1 111 ? -2.635 26.344 0.707 1 98.62 111 VAL A N 1
ATOM 903 C CA . VAL A 1 111 ? -1.843 26.984 -0.343 1 98.62 111 VAL A CA 1
ATOM 904 C C . VAL A 1 111 ? -2.379 26.578 -1.713 1 98.62 111 VAL A C 1
ATOM 906 O O . VAL A 1 111 ? -2.943 25.484 -1.866 1 98.62 111 VAL A O 1
ATOM 909 N N . GLU A 1 112 ? -2.232 27.469 -2.67 1 98.56 112 GLU A N 1
ATOM 910 C CA . GLU A 1 112 ? -2.447 27.031 -4.047 1 98.56 112 GLU A CA 1
ATOM 911 C C . GLU A 1 112 ? -1.491 25.906 -4.426 1 98.56 112 GLU A C 1
ATOM 913 O O . GLU A 1 112 ? -0.305 25.953 -4.098 1 98.56 112 GLU A O 1
ATOM 918 N N . PRO A 1 113 ? -2.016 24.875 -5.109 1 98.31 113 PRO A N 1
ATOM 919 C CA . PRO A 1 113 ? -1.18 23.703 -5.402 1 98.31 113 PRO A CA 1
ATOM 920 C C . PRO A 1 113 ? 0.134 24.078 -6.086 1 98.31 113 PRO A C 1
ATOM 922 O O . PRO A 1 113 ? 1.196 23.578 -5.699 1 98.31 113 PRO A O 1
ATOM 925 N N . GLU A 1 114 ? 0.091 24.922 -7.047 1 98.19 114 GLU A N 1
ATOM 926 C CA . GLU A 1 114 ? 1.299 25.312 -7.77 1 98.19 114 GLU A CA 1
ATOM 927 C C . GLU A 1 114 ? 2.293 26.016 -6.844 1 98.19 114 GLU A C 1
ATOM 929 O O . GLU A 1 114 ? 3.502 25.781 -6.938 1 98.19 114 GLU A O 1
ATOM 934 N N . LYS A 1 115 ? 1.816 26.859 -5.98 1 98.19 115 LYS A N 1
ATOM 935 C CA . LYS A 1 115 ? 2.668 27.562 -5.031 1 98.19 115 LYS A CA 1
ATOM 936 C C . LYS A 1 115 ? 3.232 26.609 -3.979 1 98.19 115 LYS A C 1
ATOM 938 O O . LYS A 1 115 ? 4.32 26.844 -3.445 1 98.19 115 LYS A O 1
ATOM 943 N N . GLY A 1 116 ? 2.486 25.578 -3.738 1 98.31 116 GLY A N 1
ATOM 944 C CA . GLY A 1 116 ? 2.932 24.578 -2.768 1 98.31 116 GLY A CA 1
ATOM 945 C C . GLY A 1 116 ? 4.258 23.953 -3.133 1 98.31 116 GLY A C 1
ATOM 946 O O . GLY A 1 116 ? 5.031 23.562 -2.252 1 98.31 116 GLY A O 1
ATOM 947 N N . LEU A 1 117 ? 4.504 23.875 -4.434 1 98.06 117 LEU A N 1
ATOM 948 C CA . LEU A 1 117 ? 5.73 23.234 -4.902 1 98.06 117 LEU A CA 1
ATOM 949 C C . LEU A 1 117 ? 6.957 24.031 -4.461 1 98.06 117 LEU A C 1
ATOM 951 O O . LEU A 1 117 ? 8.078 23.516 -4.477 1 98.06 117 LEU A O 1
ATOM 955 N N . SER A 1 118 ? 6.797 25.25 -4.051 1 97.88 118 SER A N 1
ATOM 956 C CA . SER A 1 118 ? 7.906 26.094 -3.625 1 97.88 118 SER A CA 1
ATOM 957 C C . SER A 1 118 ? 8.195 25.922 -2.137 1 97.88 118 SER A C 1
ATOM 959 O O . SER A 1 118 ? 9.211 26.406 -1.636 1 97.88 118 SER A O 1
ATOM 961 N N . TYR A 1 119 ? 7.32 25.25 -1.356 1 98.38 119 TYR A N 1
ATOM 962 C CA . TYR A 1 119 ? 7.566 24.953 0.049 1 98.38 119 TYR A CA 1
ATOM 963 C C . TYR A 1 119 ? 8.703 23.938 0.2 1 98.38 119 TYR A C 1
ATOM 965 O O . TYR A 1 119 ? 8.992 23.188 -0.729 1 98.38 119 TYR A O 1
ATOM 973 N N . PRO A 1 120 ? 9.406 24.016 1.247 1 98.5 120 PRO A N 1
ATOM 974 C CA . PRO A 1 120 ? 10.359 22.938 1.508 1 98.5 120 PRO A CA 1
ATOM 975 C C . PRO A 1 120 ? 9.68 21.609 1.854 1 98.5 120 PRO A C 1
ATOM 977 O O . PRO A 1 120 ? 9.68 21.203 3.018 1 98.5 120 PRO A O 1
ATOM 980 N N . LEU A 1 121 ? 9.172 20.938 0.857 1 98.81 121 LEU A N 1
ATOM 981 C CA . LEU A 1 121 ? 8.422 19.688 0.984 1 98.81 121 LEU A CA 1
ATOM 982 C C . LEU A 1 121 ? 9.367 18.5 1.156 1 98.81 121 LEU A C 1
ATOM 984 O O . LEU A 1 121 ? 10.469 18.5 0.592 1 98.81 121 LEU A O 1
ATOM 988 N N . ASN A 1 122 ? 8.969 17.469 1.991 1 98.56 122 ASN A N 1
ATOM 989 C CA . ASN A 1 122 ? 9.641 16.188 1.827 1 98.56 122 ASN A CA 1
ATOM 990 C C . ASN A 1 122 ? 9.383 15.586 0.448 1 98.56 122 ASN A C 1
ATOM 992 O O . ASN A 1 122 ? 8.414 15.953 -0.219 1 98.56 122 ASN A O 1
ATOM 996 N N . ARG A 1 123 ? 10.18 14.703 0.014 1 98.19 123 ARG A N 1
ATOM 997 C CA . ARG A 1 123 ? 10.148 14.227 -1.365 1 98.19 123 ARG A CA 1
ATOM 998 C C . ARG A 1 123 ? 8.852 13.484 -1.659 1 98.19 123 ARG A C 1
ATOM 1000 O O . ARG A 1 123 ? 8.367 13.492 -2.793 1 98.19 123 ARG A O 1
ATOM 1007 N N . PHE A 1 124 ? 8.25 12.844 -0.747 1 98.75 124 PHE A N 1
ATOM 1008 C CA . PHE A 1 124 ? 7.031 12.062 -0.937 1 98.75 124 PHE A CA 1
ATOM 1009 C C . PHE A 1 124 ? 5.828 12.977 -1.157 1 98.75 124 PHE A C 1
ATOM 1011 O O . PHE A 1 124 ? 4.98 12.695 -2.008 1 98.75 124 PHE A O 1
ATOM 1018 N N . THR A 1 125 ? 5.777 14.016 -0.417 1 98.88 125 THR A N 1
ATOM 1019 C CA . THR A 1 125 ? 4.719 15 -0.597 1 98.88 125 THR A CA 1
ATOM 1020 C C . THR A 1 125 ? 4.871 15.719 -1.935 1 98.88 125 THR A C 1
ATOM 1022 O O . THR A 1 125 ? 3.879 16.016 -2.602 1 98.88 125 THR A O 1
ATOM 1025 N N . ARG A 1 126 ? 6.129 16.047 -2.248 1 98.81 126 ARG A N 1
ATOM 1026 C CA . ARG A 1 126 ? 6.352 16.656 -3.555 1 98.81 126 ARG A CA 1
ATOM 1027 C C . ARG A 1 126 ? 5.785 15.781 -4.672 1 98.81 126 ARG A C 1
ATOM 1029 O O . ARG A 1 126 ? 5.086 16.281 -5.559 1 98.81 126 ARG A O 1
ATOM 1036 N N . THR A 1 127 ? 6.086 14.508 -4.645 1 98.81 127 THR A N 1
ATOM 1037 C CA . THR A 1 127 ? 5.574 13.562 -5.629 1 98.81 127 THR A CA 1
ATOM 1038 C C . THR A 1 127 ? 4.051 13.555 -5.637 1 98.81 127 THR A C 1
ATOM 1040 O O . THR A 1 127 ? 3.428 13.547 -6.703 1 98.81 127 THR A O 1
ATOM 1043 N N . LEU A 1 128 ? 3.465 13.555 -4.484 1 98.81 128 LEU A N 1
ATOM 1044 C CA . LEU A 1 128 ? 2.012 13.555 -4.344 1 98.81 128 LEU A CA 1
ATOM 1045 C C . LEU A 1 128 ? 1.407 14.82 -4.938 1 98.81 128 LEU A C 1
ATOM 1047 O O . LEU A 1 128 ? 0.406 14.766 -5.652 1 98.81 128 LEU A O 1
ATOM 1051 N N . LEU A 1 129 ? 2.016 15.93 -4.613 1 98.88 129 LEU A N 1
ATOM 1052 C CA . LEU A 1 129 ? 1.537 17.219 -5.117 1 98.88 129 LEU A CA 1
ATOM 1053 C C . LEU A 1 129 ? 1.679 17.281 -6.637 1 98.88 129 LEU A C 1
ATOM 1055 O O . LEU A 1 129 ? 0.792 17.797 -7.32 1 98.88 129 LEU A O 1
ATOM 1059 N N . GLU A 1 130 ? 2.76 16.812 -7.137 1 98.81 130 GLU A N 1
ATOM 1060 C CA . GLU A 1 130 ? 2.953 16.766 -8.578 1 98.81 130 GLU A CA 1
ATOM 1061 C C . GLU A 1 130 ? 1.884 15.914 -9.258 1 98.81 130 GLU A C 1
ATOM 1063 O O . GLU A 1 130 ? 1.353 16.281 -10.305 1 98.81 130 GLU A O 1
ATOM 1068 N N . ALA A 1 131 ? 1.626 14.805 -8.672 1 98.62 131 ALA A N 1
ATOM 1069 C CA . ALA A 1 131 ? 0.566 13.953 -9.195 1 98.62 131 ALA A CA 1
ATOM 1070 C C . ALA A 1 131 ? -0.771 14.68 -9.219 1 98.62 131 ALA A C 1
ATOM 1072 O O . ALA A 1 131 ? -1.531 14.57 -10.188 1 98.62 131 ALA A O 1
ATOM 1073 N N . TYR A 1 132 ? -1.099 15.383 -8.188 1 98.56 132 TYR A N 1
ATOM 1074 C CA . TYR A 1 132 ? -2.324 16.172 -8.102 1 98.56 132 TYR A CA 1
ATOM 1075 C C . TYR A 1 132 ? -2.406 17.172 -9.234 1 98.56 132 TYR A C 1
ATOM 1077 O O . TYR A 1 132 ? -3.447 17.297 -9.891 1 98.56 132 TYR A O 1
ATOM 1085 N N . LEU A 1 133 ? -1.29 17.828 -9.445 1 98.31 133 LEU A N 1
ATOM 1086 C CA . LEU A 1 133 ? -1.23 18.875 -10.453 1 98.31 133 LEU A CA 1
ATOM 1087 C C . LEU A 1 133 ? -1.354 18.281 -11.852 1 98.31 133 LEU A C 1
ATOM 1089 O O . LEU A 1 133 ? -1.834 18.953 -12.773 1 98.31 133 LEU A O 1
ATOM 1093 N N . GLU A 1 134 ? -0.975 17.016 -11.992 1 96.94 134 GLU A N 1
ATOM 1094 C CA . GLU A 1 134 ? -1.038 16.359 -13.297 1 96.94 134 GLU A CA 1
ATOM 1095 C C . GLU A 1 134 ? -2.426 15.773 -13.547 1 96.94 134 GLU A C 1
ATOM 1097 O O . GLU A 1 134 ? -2.709 15.289 -14.648 1 96.94 134 GLU A O 1
ATOM 1102 N N . GLY A 1 135 ? -3.299 15.781 -12.625 1 90.19 135 GLY A N 1
ATOM 1103 C CA . GLY A 1 135 ? -4.672 15.328 -12.789 1 90.19 135 GLY A CA 1
ATOM 1104 C C . GLY A 1 135 ? -4.855 13.859 -12.461 1 90.19 135 GLY A C 1
ATOM 1105 O O . GLY A 1 135 ? -5.785 13.219 -12.953 1 90.19 135 GLY A O 1
ATOM 1106 N N . ALA A 1 136 ? -3.898 13.438 -11.727 1 76.75 136 ALA A N 1
ATOM 1107 C CA . ALA A 1 136 ? -4.086 12.062 -11.297 1 76.75 136 ALA A CA 1
ATOM 1108 C C . ALA A 1 136 ? -5.297 11.93 -10.375 1 76.75 136 ALA A C 1
ATOM 1110 O O . ALA A 1 136 ? -5.672 12.891 -9.695 1 76.75 136 ALA A O 1
ATOM 1111 N N . MET B 1 1 ? -0.933 -15.672 24.672 1 32.81 1 MET B N 1
ATOM 1112 C CA . MET B 1 1 ? -1.85 -14.93 23.812 1 32.81 1 MET B CA 1
ATOM 1113 C C . MET B 1 1 ? -1.157 -14.5 22.516 1 32.81 1 MET B C 1
ATOM 1115 O O . MET B 1 1 ? -0.125 -13.828 22.562 1 32.81 1 MET B O 1
ATOM 1119 N N . ALA B 1 2 ? -0.988 -15.117 21.562 1 43.81 2 ALA B N 1
ATOM 1120 C CA . ALA B 1 2 ? -0.014 -14.922 20.484 1 43.81 2 ALA B CA 1
ATOM 1121 C C . ALA B 1 2 ? 0.046 -13.461 20.062 1 43.81 2 ALA B C 1
ATOM 1123 O O . ALA B 1 2 ? -0.989 -12.797 19.938 1 43.81 2 ALA B O 1
ATOM 1124 N N . ASP B 1 3 ? 1.079 -12.633 20.188 1 63.31 3 ASP B N 1
ATOM 1125 C CA . ASP B 1 3 ? 1.317 -11.195 20.109 1 63.31 3 ASP B CA 1
ATOM 1126 C C . ASP B 1 3 ? 0.855 -10.641 18.766 1 63.31 3 ASP B C 1
ATOM 1128 O O . ASP B 1 3 ? 1.327 -11.07 17.719 1 63.31 3 ASP B O 1
ATOM 1132 N N . ARG B 1 4 ? -0.343 -10.219 18.672 1 81.5 4 ARG B N 1
ATOM 1133 C CA . ARG B 1 4 ? -0.954 -9.594 17.5 1 81.5 4 ARG B CA 1
ATOM 1134 C C . ARG B 1 4 ? -0.092 -8.445 16.984 1 81.5 4 ARG B C 1
ATOM 1136 O O . ARG B 1 4 ? 0.496 -7.699 17.766 1 81.5 4 ARG B O 1
ATOM 1143 N N . PRO B 1 5 ? -0.052 -8.477 15.633 1 89.81 5 PRO B N 1
ATOM 1144 C CA . PRO B 1 5 ? 0.703 -7.352 15.07 1 89.81 5 PRO B CA 1
ATOM 1145 C C . PRO B 1 5 ? 0.055 -6 15.375 1 89.81 5 PRO B C 1
ATOM 1147 O O . PRO B 1 5 ? -1.153 -5.93 15.609 1 89.81 5 PRO B O 1
ATOM 1150 N N . GLU B 1 6 ? 0.848 -5.043 15.406 1 94.5 6 GLU B N 1
ATOM 1151 C CA . GLU B 1 6 ? 0.356 -3.693 15.656 1 94.5 6 GLU B CA 1
ATOM 1152 C C . GLU B 1 6 ? -0.223 -3.076 14.383 1 94.5 6 GLU B C 1
ATOM 1154 O O . GLU B 1 6 ? -1.11 -2.223 14.453 1 94.5 6 GLU B O 1
ATOM 1159 N N . HIS B 1 7 ? 0.296 -3.469 13.25 1 98.06 7 HIS B N 1
ATOM 1160 C CA . HIS B 1 7 ? -0.064 -2.904 11.953 1 98.06 7 HIS B CA 1
ATOM 1161 C C . HIS B 1 7 ? -0.349 -4 10.93 1 98.06 7 HIS B C 1
ATOM 1163 O O . HIS B 1 7 ? 0.083 -5.145 11.109 1 98.06 7 HIS B O 1
ATOM 1169 N N . PRO B 1 8 ? -1.129 -3.635 9.852 1 98.31 8 PRO B N 1
ATOM 1170 C CA . PRO B 1 8 ? -1.317 -4.605 8.773 1 98.31 8 PRO B CA 1
ATOM 1171 C C . PRO B 1 8 ? 0.003 -5.086 8.172 1 98.31 8 PRO B C 1
ATOM 1173 O O . PRO B 1 8 ? 1.002 -4.363 8.211 1 98.31 8 PRO B O 1
ATOM 1176 N N . ILE B 1 9 ? -0.01 -6.254 7.605 1 98.31 9 ILE B N 1
ATOM 1177 C CA . ILE B 1 9 ? 1.188 -6.84 7.016 1 98.31 9 ILE B CA 1
ATOM 1178 C C . ILE B 1 9 ? 1.203 -6.582 5.512 1 98.31 9 ILE B C 1
ATOM 1180 O O . ILE B 1 9 ? 0.33 -7.062 4.785 1 98.31 9 ILE B O 1
ATOM 1184 N N . PRO B 1 10 ? 2.146 -5.816 5.012 1 98.81 10 PRO B N 1
ATOM 1185 C CA . PRO B 1 10 ? 2.256 -5.633 3.564 1 98.81 10 PRO B CA 1
ATOM 1186 C C . PRO B 1 10 ? 2.715 -6.895 2.84 1 98.81 10 PRO B C 1
ATOM 1188 O O . PRO B 1 10 ? 3.652 -7.559 3.285 1 98.81 10 PRO B O 1
ATOM 1191 N N . THR B 1 11 ? 2.033 -7.184 1.794 1 98.81 11 THR B N 1
ATOM 1192 C CA . THR B 1 11 ? 2.398 -8.289 0.908 1 98.81 11 THR B CA 1
ATOM 1193 C C . THR B 1 11 ? 2.455 -7.816 -0.543 1 98.81 11 THR B C 1
ATOM 1195 O O . THR B 1 11 ? 1.827 -6.816 -0.903 1 98.81 11 THR B O 1
ATOM 1198 N N . VAL B 1 12 ? 3.268 -8.5 -1.293 1 98.94 12 VAL B N 1
ATOM 1199 C CA . VAL B 1 12 ? 3.33 -8.258 -2.73 1 98.94 12 VAL B CA 1
ATOM 1200 C C . VAL B 1 12 ? 2.865 -9.5 -3.486 1 98.94 12 VAL B C 1
ATOM 1202 O O . VAL B 1 12 ? 3.002 -10.625 -2.994 1 98.94 12 VAL B O 1
ATOM 1205 N N . GLY B 1 13 ? 2.258 -9.305 -4.602 1 98.88 13 GLY B N 1
ATOM 1206 C CA . GLY B 1 13 ? 1.879 -10.344 -5.543 1 98.88 13 GLY B CA 1
ATOM 1207 C C . GLY B 1 13 ? 1.821 -9.859 -6.977 1 98.88 13 GLY B C 1
ATOM 1208 O O . GLY B 1 13 ? 1.679 -8.664 -7.23 1 98.88 13 GLY B O 1
ATOM 1209 N N . ALA B 1 14 ? 1.909 -10.742 -7.91 1 98.88 14 ALA B N 1
ATOM 1210 C CA . ALA B 1 14 ? 1.904 -10.336 -9.312 1 98.88 14 ALA B CA 1
ATOM 1211 C C . ALA B 1 14 ? 1.032 -11.266 -10.156 1 98.88 14 ALA B C 1
ATOM 1213 O O . ALA B 1 14 ? 1.062 -12.484 -9.969 1 98.88 14 ALA B O 1
ATOM 1214 N N . LEU B 1 15 ? 0.239 -10.688 -10.984 1 98.94 15 LEU B N 1
ATOM 1215 C CA . LEU B 1 15 ? -0.288 -11.398 -12.141 1 98.94 15 LEU B CA 1
ATOM 1216 C C . LEU B 1 15 ? 0.759 -11.492 -13.242 1 98.94 15 LEU B C 1
ATOM 1218 O O . LEU B 1 15 ? 0.989 -10.523 -13.969 1 98.94 15 LEU B O 1
ATOM 1222 N N . VAL B 1 16 ? 1.391 -12.641 -13.367 1 98.94 16 VAL B N 1
ATOM 1223 C CA . VAL B 1 16 ? 2.504 -12.844 -14.297 1 98.94 16 VAL B CA 1
ATOM 1224 C C . VAL B 1 16 ? 1.972 -13.281 -15.656 1 98.94 16 VAL B C 1
ATOM 1226 O O . VAL B 1 16 ? 1.194 -14.234 -15.75 1 98.94 16 VAL B O 1
ATOM 1229 N N . GLU B 1 17 ? 2.383 -12.57 -16.609 1 98.62 17 GLU B N 1
ATOM 1230 C CA . GLU B 1 17 ? 1.903 -12.82 -17.969 1 98.62 17 GLU B CA 1
ATOM 1231 C C . GLU B 1 17 ? 3.006 -13.398 -18.859 1 98.62 17 GLU B C 1
ATOM 1233 O O . GLU B 1 17 ? 4.172 -13.016 -18.734 1 98.62 17 GLU B O 1
ATOM 1238 N N . ARG B 1 18 ? 2.652 -14.328 -19.672 1 98 18 ARG B N 1
ATOM 1239 C CA . ARG B 1 18 ? 3.537 -14.906 -20.672 1 98 18 ARG B CA 1
ATOM 1240 C C . ARG B 1 18 ? 2.752 -15.359 -21.906 1 98 18 ARG B C 1
ATOM 1242 O O . ARG B 1 18 ? 1.881 -16.219 -21.812 1 98 18 ARG B O 1
ATOM 1249 N N . GLU B 1 19 ? 3.082 -14.758 -23.078 1 96.5 19 GLU B N 1
ATOM 1250 C CA . GLU B 1 19 ? 2.521 -15.18 -24.359 1 96.5 19 GLU B CA 1
ATOM 1251 C C . GLU B 1 19 ? 0.996 -15.195 -24.312 1 96.5 19 GLU B C 1
ATOM 1253 O O . GLU B 1 19 ? 0.368 -16.188 -24.688 1 96.5 19 GLU B O 1
ATOM 1258 N N . GLY B 1 20 ? 0.451 -14.211 -23.734 1 96.31 20 GLY B N 1
ATOM 1259 C CA . GLY B 1 20 ? -0.993 -14.031 -23.734 1 96.31 20 GLY B CA 1
ATOM 1260 C C . GLY B 1 20 ? -1.693 -14.805 -22.641 1 96.31 20 GLY B C 1
ATOM 1261 O O . GLY B 1 20 ? -2.92 -14.766 -22.531 1 96.31 20 GLY B O 1
ATOM 1262 N N . ARG B 1 21 ? -0.953 -15.5 -21.828 1 98.62 21 ARG B N 1
ATOM 1263 C CA . ARG B 1 21 ? -1.519 -16.234 -20.703 1 98.62 21 ARG B CA 1
ATOM 1264 C C . ARG B 1 21 ? -1.045 -15.656 -19.375 1 98.62 21 ARG B C 1
ATOM 1266 O O . ARG B 1 21 ? -0.052 -14.922 -19.328 1 98.62 21 ARG B O 1
ATOM 1273 N N . VAL B 1 22 ? -1.814 -15.938 -18.344 1 98.88 22 VAL B N 1
ATOM 1274 C CA . VAL B 1 22 ? -1.42 -15.492 -17 1 98.88 22 VAL B CA 1
ATOM 1275 C C . VAL B 1 22 ? -1.256 -16.703 -16.094 1 98.88 22 VAL B C 1
ATOM 1277 O O . VAL B 1 22 ? -1.931 -17.719 -16.266 1 98.88 22 VAL B O 1
ATOM 1280 N N . LEU B 1 23 ? -0.374 -16.562 -15.148 1 98.94 23 LEU B N 1
ATOM 1281 C CA . LEU B 1 23 ? -0.097 -17.641 -14.211 1 98.94 23 LEU B CA 1
ATOM 1282 C C . LEU B 1 23 ? -1.015 -17.562 -12.992 1 98.94 23 LEU B C 1
ATOM 1284 O O . LEU B 1 23 ? -1.064 -16.531 -12.32 1 98.94 23 LEU B O 1
ATOM 1288 N N . LEU B 1 24 ? -1.773 -18.547 -12.766 1 98.88 24 LEU B N 1
ATOM 1289 C CA . LEU B 1 24 ? -2.529 -18.734 -11.531 1 98.88 24 LEU B CA 1
ATOM 1290 C C . LEU B 1 24 ? -1.95 -19.875 -10.703 1 98.88 24 LEU B C 1
ATOM 1292 O O . LEU B 1 24 ? -1.481 -20.875 -11.258 1 98.88 24 LEU B O 1
ATOM 1296 N N . VAL B 1 25 ? -1.972 -19.719 -9.422 1 98.81 25 VAL B N 1
ATOM 1297 C CA . VAL B 1 25 ? -1.466 -20.734 -8.516 1 98.81 25 VAL B CA 1
ATOM 1298 C C . VAL B 1 25 ? -2.508 -21.031 -7.438 1 98.81 25 VAL B C 1
ATOM 1300 O O . VAL B 1 25 ? -3.348 -20.188 -7.125 1 98.81 25 VAL B O 1
ATOM 1303 N N . ARG B 1 26 ? -2.439 -22.219 -6.961 1 98.44 26 ARG B N 1
ATOM 1304 C CA . ARG B 1 26 ? -3.285 -22.672 -5.855 1 98.44 26 ARG B CA 1
ATOM 1305 C C . ARG B 1 26 ? -2.451 -22.984 -4.617 1 98.44 26 ARG B C 1
ATOM 1307 O O . ARG B 1 26 ? -1.432 -23.672 -4.707 1 98.44 26 ARG B O 1
ATOM 1314 N N . THR B 1 27 ? -2.775 -22.391 -3.492 1 96.31 27 THR B N 1
ATOM 1315 C CA . THR B 1 27 ? -2.074 -22.641 -2.236 1 96.31 27 THR B CA 1
ATOM 1316 C C . THR B 1 27 ? -3.061 -23 -1.128 1 96.31 27 THR B C 1
ATOM 1318 O O . THR B 1 27 ? -4.23 -22.609 -1.184 1 96.31 27 THR B O 1
ATOM 1321 N N . ALA B 1 28 ? -2.568 -23.641 -0.095 1 95.38 28 ALA B N 1
ATOM 1322 C CA . ALA B 1 28 ? -3.404 -24 1.045 1 95.38 28 ALA B CA 1
ATOM 1323 C C . ALA B 1 28 ? -3.729 -22.781 1.9 1 95.38 28 ALA B C 1
ATOM 1325 O O . ALA B 1 28 ? -4.691 -22.797 2.672 1 95.38 28 ALA B O 1
ATOM 1326 N N . LYS B 1 29 ? -2.984 -21.781 1.73 1 95.88 29 LYS B N 1
ATOM 1327 C CA . LYS B 1 29 ? -3.156 -20.578 2.555 1 95.88 29 LYS B CA 1
ATOM 1328 C C . LYS B 1 29 ? -4.473 -19.891 2.24 1 95.88 29 LYS B C 1
ATOM 1330 O O . LYS B 1 29 ? -5.055 -19.234 3.105 1 95.88 29 LYS B O 1
ATOM 1335 N N . TRP B 1 30 ? -4.891 -19.953 1.034 1 97 30 TRP B N 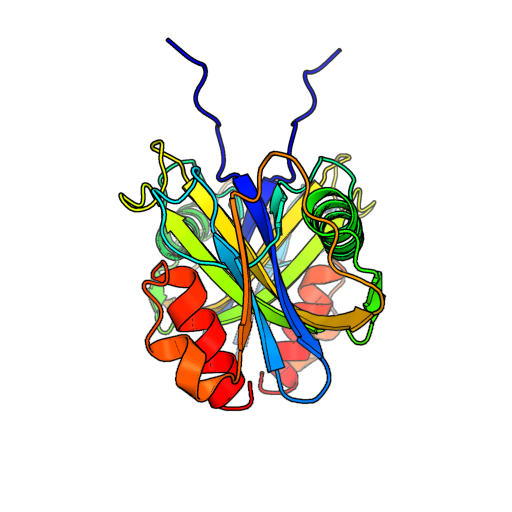1
ATOM 1336 C CA . TRP B 1 30 ? -6.156 -19.359 0.632 1 97 30 TRP B CA 1
ATOM 1337 C C . TRP B 1 30 ? -7.242 -20.422 0.494 1 97 30 TRP B C 1
ATOM 1339 O O . TRP B 1 30 ? -8.07 -20.359 -0.421 1 97 30 TRP B O 1
ATOM 1349 N N . ARG B 1 31 ? -7.16 -21.391 1.298 1 94.75 31 ARG B N 1
ATOM 1350 C CA . ARG B 1 31 ? -8.164 -22.438 1.463 1 94.75 31 ARG B CA 1
ATOM 1351 C C . ARG B 1 31 ? -8.508 -23.078 0.125 1 94.75 31 ARG B C 1
ATOM 1353 O O . ARG B 1 31 ? -9.688 -23.266 -0.196 1 94.75 31 ARG B O 1
ATOM 1360 N N . GLY B 1 32 ? -7.535 -23.188 -0.672 1 93.94 32 GLY B N 1
ATOM 1361 C CA . GLY B 1 32 ? -7.688 -23.922 -1.918 1 93.94 32 GLY B CA 1
ATOM 1362 C C . GLY B 1 32 ? -8.109 -23.047 -3.082 1 93.94 32 GLY B C 1
ATOM 1363 O O . GLY B 1 32 ? -8.203 -23.516 -4.219 1 93.94 32 GLY B O 1
ATOM 1364 N N . LEU B 1 33 ? -8.422 -21.875 -2.779 1 98.06 33 LEU B N 1
ATOM 1365 C CA . LEU B 1 33 ? -8.711 -20.922 -3.857 1 98.06 33 LEU B CA 1
ATOM 1366 C C . LEU B 1 33 ? -7.441 -20.578 -4.625 1 98.06 33 LEU B C 1
ATOM 1368 O O . LEU B 1 33 ? -6.34 -20.641 -4.078 1 98.06 33 LEU B O 1
ATOM 1372 N N . TRP B 1 34 ? -7.695 -20.281 -5.867 1 98.75 34 TRP B N 1
ATOM 1373 C CA . TRP B 1 34 ? -6.578 -19.906 -6.723 1 98.75 34 TRP B CA 1
ATOM 1374 C C . TRP B 1 34 ? -6.262 -18.422 -6.594 1 98.75 34 TRP B C 1
ATOM 1376 O O . TRP B 1 34 ? -7.156 -17.609 -6.34 1 98.75 34 TRP B O 1
ATOM 1386 N N . GLY B 1 35 ? -5.027 -18.062 -6.75 1 98.69 35 GLY B N 1
ATOM 1387 C CA . GLY B 1 35 ? -4.562 -16.672 -6.707 1 98.69 35 GLY B CA 1
ATOM 1388 C C . GLY B 1 35 ? -3.299 -16.453 -7.512 1 98.69 35 GLY B C 1
ATOM 1389 O O . GLY B 1 35 ? -3.084 -17.094 -8.539 1 98.69 35 GLY B O 1
ATOM 1390 N N . VAL B 1 36 ? -2.59 -15.453 -7.086 1 98.88 36 VAL B N 1
ATOM 1391 C CA . VAL B 1 36 ? -1.314 -15.141 -7.723 1 98.88 36 VAL B CA 1
ATOM 1392 C C . VAL B 1 36 ? -0.17 -15.406 -6.746 1 98.88 36 VAL B C 1
ATOM 1394 O O . VAL B 1 36 ? -0.365 -15.383 -5.531 1 98.88 36 VAL B O 1
ATOM 1397 N N . PRO B 1 37 ? 0.998 -15.758 -7.289 1 98.81 37 PRO B N 1
ATOM 1398 C CA . PRO B 1 37 ? 2.141 -15.93 -6.387 1 98.81 37 PRO B CA 1
ATOM 1399 C C . PRO B 1 37 ? 2.582 -14.617 -5.742 1 98.81 37 PRO B C 1
ATOM 1401 O O . PRO B 1 37 ? 2.447 -13.555 -6.344 1 98.81 37 PRO B O 1
ATOM 1404 N N . GLY B 1 38 ? 3.113 -14.633 -4.625 1 98.5 38 GLY B N 1
ATOM 1405 C CA . GLY B 1 38 ? 3.547 -13.492 -3.84 1 98.5 38 GLY B CA 1
ATOM 1406 C C . GLY B 1 38 ? 3.824 -13.828 -2.389 1 98.5 38 GLY B C 1
ATOM 1407 O O . GLY B 1 38 ? 3.9 -15.008 -2.025 1 98.5 38 GLY B O 1
ATOM 1408 N N . GLY B 1 39 ? 4.023 -12.805 -1.551 1 98.44 39 GLY B N 1
ATOM 1409 C CA . GLY B 1 39 ? 4.336 -13.023 -0.148 1 98.44 39 GLY B CA 1
ATOM 1410 C C . GLY B 1 39 ? 4.605 -11.742 0.615 1 98.44 39 GLY B C 1
ATOM 1411 O O . GLY B 1 39 ? 4.355 -10.648 0.107 1 98.44 39 GLY B O 1
ATOM 1412 N N . LYS B 1 40 ? 5.07 -11.914 1.819 1 98.56 40 LYS B N 1
ATOM 1413 C CA . LYS B 1 40 ? 5.266 -10.789 2.73 1 98.56 40 LYS B CA 1
ATOM 1414 C C . LYS B 1 40 ? 6.492 -9.977 2.344 1 98.56 40 LYS B C 1
ATOM 1416 O O . LYS B 1 40 ? 7.473 -10.523 1.836 1 98.56 40 LYS B O 1
ATOM 1421 N N . VAL B 1 41 ? 6.387 -8.695 2.545 1 98.81 41 VAL B N 1
ATOM 1422 C CA . VAL B 1 41 ? 7.531 -7.805 2.383 1 98.81 41 VAL B CA 1
ATOM 1423 C C . VAL B 1 41 ? 8.344 -7.77 3.672 1 98.81 41 VAL B C 1
ATOM 1425 O O . VAL B 1 41 ? 7.793 -7.578 4.758 1 98.81 41 VAL B O 1
ATOM 1428 N N . GLU B 1 42 ? 9.664 -7.953 3.6 1 98.19 42 GLU B N 1
ATOM 1429 C CA . GLU B 1 42 ? 10.523 -7.895 4.773 1 98.19 42 GLU B CA 1
ATOM 1430 C C . GLU B 1 42 ? 10.992 -6.465 5.039 1 98.19 42 GLU B C 1
ATOM 1432 O O . GLU B 1 42 ? 11.141 -5.668 4.105 1 98.19 42 GLU B O 1
ATOM 1437 N N . TRP B 1 43 ? 11.227 -6.23 6.262 1 98 43 TRP B N 1
ATOM 1438 C CA . TRP B 1 43 ? 11.766 -4.938 6.66 1 98 43 TRP B CA 1
ATOM 1439 C C . TRP B 1 43 ? 13.031 -4.613 5.871 1 98 43 TRP B C 1
ATOM 1441 O O . TRP B 1 43 ? 13.938 -5.449 5.762 1 98 43 TRP B O 1
ATOM 1451 N N . GLY B 1 44 ? 13.102 -3.439 5.301 1 97.81 44 GLY B N 1
ATOM 1452 C CA . GLY B 1 44 ? 14.273 -2.98 4.574 1 97.81 44 GLY B CA 1
ATOM 1453 C C . GLY B 1 44 ? 14.289 -3.416 3.121 1 97.81 44 GLY B C 1
ATOM 1454 O O . GLY B 1 44 ? 15.117 -2.955 2.336 1 97.81 44 GLY B O 1
ATOM 1455 N N . GLU B 1 45 ? 13.375 -4.234 2.775 1 98.06 45 GLU B N 1
ATOM 1456 C CA . GLU B 1 45 ? 13.297 -4.762 1.415 1 98.06 45 GLU B CA 1
ATOM 1457 C C . GLU B 1 45 ? 12.383 -3.9 0.545 1 98.06 45 GLU B C 1
ATOM 1459 O O . GLU B 1 45 ? 11.258 -3.586 0.939 1 98.06 45 GLU B O 1
ATOM 1464 N N . ALA B 1 46 ? 12.914 -3.467 -0.644 1 98.5 46 ALA B N 1
ATOM 1465 C CA . ALA B 1 46 ? 12.055 -2.746 -1.578 1 98.5 46 ALA B CA 1
ATOM 1466 C C . ALA B 1 46 ? 10.914 -3.633 -2.068 1 98.5 46 ALA B C 1
ATOM 1468 O O . ALA B 1 46 ? 11.07 -4.852 -2.18 1 98.5 46 ALA B O 1
ATOM 1469 N N . LEU B 1 47 ? 9.797 -3.025 -2.4 1 98.81 47 LEU B N 1
ATOM 1470 C CA . LEU B 1 47 ? 8.617 -3.764 -2.84 1 98.81 47 LEU B CA 1
ATOM 1471 C C . LEU B 1 47 ? 8.945 -4.645 -4.039 1 98.81 47 LEU B C 1
ATOM 1473 O O . LEU B 1 47 ? 8.602 -5.828 -4.059 1 98.81 47 LEU B O 1
ATOM 1477 N N . GLU B 1 48 ? 9.586 -4.039 -5.004 1 98.75 48 GLU B N 1
ATOM 1478 C CA . GLU B 1 48 ? 9.906 -4.812 -6.203 1 98.75 48 GLU B CA 1
ATOM 1479 C C . GLU B 1 48 ? 10.891 -5.93 -5.891 1 98.75 48 GLU B C 1
ATOM 1481 O O . GLU B 1 48 ? 10.812 -7.016 -6.473 1 98.75 48 GLU B O 1
ATOM 1486 N N . GLU B 1 49 ? 11.836 -5.676 -5.012 1 98.75 49 GLU B N 1
ATOM 1487 C CA . GLU B 1 49 ? 12.773 -6.715 -4.586 1 98.75 49 GLU B CA 1
ATOM 1488 C C . GLU B 1 49 ? 12.039 -7.871 -3.91 1 98.75 49 GLU B C 1
ATOM 1490 O O . GLU B 1 49 ? 12.336 -9.039 -4.168 1 98.75 49 GLU B O 1
ATOM 1495 N N . ALA B 1 50 ? 11.133 -7.543 -3.016 1 98.88 50 ALA B N 1
ATOM 1496 C CA . ALA B 1 50 ? 10.312 -8.562 -2.365 1 98.88 50 ALA B CA 1
ATOM 1497 C C . ALA B 1 50 ? 9.531 -9.375 -3.393 1 98.88 50 ALA B C 1
ATOM 1499 O O . ALA B 1 50 ? 9.469 -10.602 -3.297 1 98.88 50 ALA B O 1
ATOM 1500 N N . LEU B 1 51 ? 8.977 -8.664 -4.391 1 98.88 51 LEU B N 1
ATOM 1501 C CA . LEU B 1 51 ? 8.203 -9.328 -5.434 1 98.88 51 LEU B CA 1
ATOM 1502 C C . LEU B 1 51 ? 9.062 -10.336 -6.188 1 98.88 51 LEU B C 1
ATOM 1504 O O . LEU B 1 51 ? 8.68 -11.508 -6.32 1 98.88 51 LEU B O 1
ATOM 1508 N N . ARG B 1 52 ? 10.18 -9.875 -6.59 1 98.88 52 ARG B N 1
ATOM 1509 C CA . ARG B 1 52 ? 11.086 -10.742 -7.344 1 98.88 52 ARG B CA 1
ATOM 1510 C C . ARG B 1 52 ? 11.523 -11.938 -6.504 1 98.88 52 ARG B C 1
ATOM 1512 O O . ARG B 1 52 ? 11.594 -13.062 -7.004 1 98.88 52 ARG B O 1
ATOM 1519 N N . ARG B 1 53 ? 11.867 -11.68 -5.27 1 98.75 53 ARG B N 1
ATOM 1520 C CA . ARG B 1 53 ? 12.289 -12.75 -4.379 1 98.75 53 ARG B CA 1
ATOM 1521 C C . ARG B 1 53 ? 11.188 -13.781 -4.199 1 98.75 53 ARG B C 1
ATOM 1523 O O . ARG B 1 53 ? 11.406 -14.984 -4.387 1 98.75 53 ARG B O 1
ATOM 1530 N N . GLU B 1 54 ? 9.984 -13.336 -3.875 1 98.75 54 GLU B N 1
ATOM 1531 C CA . GLU B 1 54 ? 8.859 -14.227 -3.611 1 98.75 54 GLU B CA 1
ATOM 1532 C C . GLU B 1 54 ? 8.492 -15.039 -4.852 1 98.75 54 GLU B C 1
ATOM 1534 O O . GLU B 1 54 ? 8.188 -16.234 -4.758 1 98.75 54 GLU B O 1
ATOM 1539 N N . ILE B 1 55 ? 8.469 -14.438 -6.043 1 98.88 55 ILE B N 1
ATOM 1540 C CA . ILE B 1 55 ? 8.125 -15.125 -7.281 1 98.88 55 ILE B CA 1
ATOM 1541 C C . ILE B 1 55 ? 9.188 -16.172 -7.602 1 98.88 55 ILE B C 1
ATOM 1543 O O . ILE B 1 55 ? 8.859 -17.312 -7.973 1 98.88 55 ILE B O 1
ATOM 1547 N N . ARG B 1 56 ? 10.406 -15.789 -7.398 1 98.69 56 ARG B N 1
ATOM 1548 C CA . ARG B 1 56 ? 11.484 -16.75 -7.609 1 98.69 56 ARG B CA 1
ATOM 1549 C C . ARG B 1 56 ? 11.367 -17.922 -6.641 1 98.69 56 ARG B C 1
ATOM 1551 O O . ARG B 1 56 ? 11.477 -19.078 -7.047 1 98.69 56 ARG B O 1
ATOM 1558 N N . GLU B 1 57 ? 11.164 -17.609 -5.426 1 98.62 57 GLU B N 1
ATOM 1559 C CA . GLU B 1 57 ? 11.086 -18.641 -4.391 1 98.62 57 GLU B CA 1
ATOM 1560 C C . GLU B 1 57 ? 9.891 -19.562 -4.625 1 98.62 57 GLU B C 1
ATOM 1562 O O . GLU B 1 57 ? 10 -20.781 -4.477 1 98.62 57 GLU B O 1
ATOM 1567 N N . GLU B 1 58 ? 8.758 -19.031 -5.008 1 98.62 58 GLU B N 1
ATOM 1568 C CA . GLU B 1 58 ? 7.52 -19.797 -5.043 1 98.62 58 GLU B CA 1
ATOM 1569 C C . GLU B 1 58 ? 7.363 -20.531 -6.367 1 98.62 58 GLU B C 1
ATOM 1571 O O . GLU B 1 58 ? 6.844 -21.656 -6.398 1 98.62 58 GLU B O 1
ATOM 1576 N N . VAL B 1 59 ? 7.801 -19.875 -7.527 1 98.75 59 VAL B N 1
ATOM 1577 C CA . VAL B 1 59 ? 7.461 -20.484 -8.805 1 98.75 59 VAL B CA 1
ATOM 1578 C C . VAL B 1 59 ? 8.68 -20.469 -9.727 1 98.75 59 VAL B C 1
ATOM 1580 O O . VAL B 1 59 ? 8.602 -20.922 -10.875 1 98.75 59 VAL B O 1
ATOM 1583 N N . GLY B 1 60 ? 9.766 -19.938 -9.328 1 98.75 60 GLY B N 1
ATOM 1584 C CA . GLY B 1 60 ? 11.047 -20.062 -10.008 1 98.75 60 GLY B CA 1
ATOM 1585 C C . GLY B 1 60 ? 11.18 -19.141 -11.203 1 98.75 60 GLY B C 1
ATOM 1586 O O . GLY B 1 60 ? 12.086 -19.297 -12.023 1 98.75 60 GLY B O 1
ATOM 1587 N N . LEU B 1 61 ? 10.336 -18.188 -11.383 1 98.75 61 LEU B N 1
ATOM 1588 C CA . LEU B 1 61 ? 10.32 -17.328 -12.57 1 98.75 61 LEU B CA 1
ATOM 1589 C C . LEU B 1 61 ? 11.109 -16.047 -12.32 1 98.75 61 LEU B C 1
ATOM 1591 O O . LEU B 1 61 ? 11.227 -15.594 -11.18 1 98.75 61 LEU B O 1
ATOM 1595 N N . THR B 1 62 ? 11.617 -15.461 -13.391 1 98.69 62 THR B N 1
ATOM 1596 C CA . THR B 1 62 ? 12.195 -14.125 -13.398 1 98.69 62 THR B CA 1
ATOM 1597 C C . THR B 1 62 ? 11.211 -13.117 -13.992 1 98.69 62 THR B C 1
ATOM 1599 O O . THR B 1 62 ? 10.57 -13.391 -15.008 1 98.69 62 THR B O 1
ATOM 1602 N N . LEU B 1 63 ? 11.172 -11.984 -13.352 1 98.81 63 LEU B N 1
ATOM 1603 C CA . LEU B 1 63 ? 10.172 -11.008 -13.773 1 98.81 63 LEU B CA 1
ATOM 1604 C C . LEU B 1 63 ? 10.812 -9.898 -14.602 1 98.81 63 LEU B C 1
ATOM 1606 O O . LEU B 1 63 ? 11.945 -9.492 -14.336 1 98.81 63 LEU B O 1
ATOM 1610 N N . SER B 1 64 ? 10.07 -9.398 -15.555 1 98.62 64 SER B N 1
ATOM 1611 C CA . SER B 1 64 ? 10.359 -8.172 -16.281 1 98.62 64 SER B CA 1
ATOM 1612 C C . SER B 1 64 ? 9.102 -7.34 -16.484 1 98.62 64 SER B C 1
ATOM 1614 O O . SER B 1 64 ? 7.992 -7.797 -16.188 1 98.62 64 SER B O 1
ATOM 1616 N N . GLU B 1 65 ? 9.305 -6.039 -16.844 1 98.44 65 GLU B N 1
ATOM 1617 C CA . GLU B 1 65 ? 8.203 -5.121 -17.125 1 98.44 65 GLU B CA 1
ATOM 1618 C C . GLU B 1 65 ? 7.23 -5.043 -15.953 1 98.44 65 GLU B C 1
ATOM 1620 O O . GLU B 1 65 ? 6.02 -5.156 -16.141 1 98.44 65 GLU B O 1
ATOM 1625 N N . ILE B 1 66 ? 7.766 -4.926 -14.82 1 98.81 66 ILE B N 1
ATOM 1626 C CA . ILE B 1 66 ? 6.969 -4.855 -13.594 1 98.81 66 ILE B CA 1
ATOM 1627 C C . ILE B 1 66 ? 6.258 -3.506 -13.523 1 98.81 66 ILE B C 1
ATOM 1629 O O . ILE B 1 66 ? 6.887 -2.455 -13.672 1 98.81 66 ILE B O 1
ATOM 1633 N N . ARG B 1 67 ? 4.934 -3.51 -13.289 1 98.06 67 ARG B N 1
ATOM 1634 C CA . ARG B 1 67 ? 4.152 -2.289 -13.117 1 98.06 67 ARG B CA 1
ATOM 1635 C C . ARG B 1 67 ? 3.131 -2.445 -12 1 98.06 67 ARG B C 1
ATOM 1637 O O . ARG B 1 67 ? 2.518 -3.506 -11.852 1 98.06 67 ARG B O 1
ATOM 1644 N N . PHE B 1 68 ? 3.033 -1.465 -11.211 1 98.56 68 PHE B N 1
ATOM 1645 C CA . PHE B 1 68 ? 2.031 -1.461 -10.148 1 98.56 68 PHE B CA 1
ATOM 1646 C C . PHE B 1 68 ? 0.626 -1.559 -10.734 1 98.56 68 PHE B C 1
ATOM 1648 O O . PHE B 1 68 ? 0.302 -0.871 -11.703 1 98.56 68 PHE B O 1
ATOM 1655 N N . ALA B 1 69 ? -0.161 -2.445 -10.172 1 98.56 69 ALA B N 1
ATOM 1656 C CA . ALA B 1 69 ? -1.529 -2.629 -10.648 1 98.56 69 ALA B CA 1
ATOM 1657 C C . ALA B 1 69 ? -2.527 -1.928 -9.727 1 98.56 69 ALA B C 1
ATOM 1659 O O . ALA B 1 69 ? -3.092 -0.893 -10.094 1 98.56 69 ALA B O 1
ATOM 1660 N N . LEU B 1 70 ? -2.697 -2.441 -8.531 1 98.31 70 LEU B N 1
ATOM 1661 C CA . LEU B 1 70 ? -3.627 -1.865 -7.566 1 98.31 70 LEU B CA 1
ATOM 1662 C C . LEU B 1 70 ? -3.295 -2.326 -6.148 1 98.31 70 LEU B C 1
ATOM 1664 O O . LEU B 1 70 ? -2.592 -3.322 -5.965 1 98.31 70 LEU B O 1
ATOM 1668 N N . LEU B 1 71 ? -3.689 -1.565 -5.203 1 98.81 71 LEU B N 1
ATOM 1669 C CA . LEU B 1 71 ? -3.617 -1.877 -3.781 1 98.81 71 LEU B CA 1
ATOM 1670 C C . LEU B 1 71 ? -4.953 -2.416 -3.273 1 98.81 71 LEU B C 1
ATOM 1672 O O . LEU B 1 71 ? -6.008 -1.853 -3.572 1 98.81 71 LEU B O 1
ATOM 1676 N N . GLN B 1 72 ? -4.898 -3.533 -2.611 1 98.69 72 GLN B N 1
ATOM 1677 C CA . GLN B 1 72 ? -6.094 -4.074 -1.969 1 98.69 72 GLN B CA 1
ATOM 1678 C C . GLN B 1 72 ? -5.844 -4.348 -0.488 1 98.69 72 GLN B C 1
ATOM 1680 O O . GLN B 1 72 ? -4.699 -4.512 -0.066 1 98.69 72 GLN B O 1
ATOM 1685 N N . GLU B 1 73 ? -6.887 -4.328 0.226 1 98.44 73 GLU B N 1
ATOM 1686 C CA . GLU B 1 73 ? -6.836 -4.621 1.655 1 98.44 73 GLU B CA 1
ATOM 1687 C C . GLU B 1 73 ? -7.633 -5.879 1.99 1 98.44 73 GLU B C 1
ATOM 1689 O O . GLU B 1 73 ? -8.82 -5.969 1.687 1 98.44 73 GLU B O 1
ATOM 1694 N N . ALA B 1 74 ? -6.961 -6.84 2.559 1 98.06 74 ALA B N 1
ATOM 1695 C CA . ALA B 1 74 ? -7.605 -8.055 3.055 1 98.06 74 ALA B CA 1
ATOM 1696 C C . ALA B 1 74 ? -7.699 -8.039 4.578 1 98.06 74 ALA B C 1
ATOM 1698 O O . ALA B 1 74 ? -6.754 -8.438 5.266 1 98.06 74 ALA B O 1
ATOM 1699 N N . ARG B 1 75 ? -8.797 -7.652 5.07 1 97.38 75 ARG B N 1
ATOM 1700 C CA . ARG B 1 75 ? -9.023 -7.566 6.512 1 97.38 75 ARG B CA 1
ATOM 1701 C C . ARG B 1 75 ? -9.844 -8.75 7.008 1 97.38 75 ARG B C 1
ATOM 1703 O O . ARG B 1 75 ? -11.055 -8.805 6.781 1 97.38 75 ARG B O 1
ATOM 1710 N N . PHE B 1 76 ? -9.195 -9.609 7.637 1 97.38 76 PHE B N 1
ATOM 1711 C CA . PHE B 1 76 ? -9.805 -10.781 8.25 1 97.38 76 PHE B CA 1
ATOM 1712 C C . PHE B 1 76 ? -10.688 -11.523 7.254 1 97.38 76 PHE B C 1
ATOM 1714 O O . PHE B 1 76 ? -11.82 -11.883 7.57 1 97.38 76 PHE B O 1
ATOM 1721 N N . SER B 1 77 ? -10.141 -11.625 6.098 1 96.81 77 SER B N 1
ATOM 1722 C CA . SER B 1 77 ? -10.859 -12.359 5.059 1 96.81 77 SER B CA 1
ATOM 1723 C C . SER B 1 77 ? -11.055 -13.82 5.453 1 96.81 77 SER B C 1
ATOM 1725 O O . SER B 1 77 ? -10.117 -14.484 5.898 1 96.81 77 SER B O 1
ATOM 1727 N N . GLU B 1 78 ? -12.188 -14.32 5.23 1 96.88 78 GLU B N 1
ATOM 1728 C CA . GLU B 1 78 ? -12.477 -15.727 5.512 1 96.88 78 GLU B CA 1
ATOM 1729 C C . GLU B 1 78 ? -11.82 -16.641 4.477 1 96.88 78 GLU B C 1
ATOM 1731 O O . GLU B 1 78 ? -11.711 -17.844 4.691 1 96.88 78 GLU B O 1
ATOM 1736 N N . GLU B 1 79 ? -11.398 -16.094 3.416 1 97.44 79 GLU B N 1
ATOM 1737 C CA . GLU B 1 79 ? -10.766 -16.875 2.359 1 97.44 79 GLU B CA 1
ATOM 1738 C C . GLU B 1 79 ? -9.352 -17.297 2.75 1 97.44 79 GLU B C 1
ATOM 1740 O O . GLU B 1 79 ? -8.805 -18.25 2.197 1 97.44 79 GLU B O 1
ATOM 1745 N N . PHE B 1 80 ? -8.758 -16.516 3.592 1 96.44 80 PHE B N 1
ATOM 1746 C CA . PHE B 1 80 ? -7.418 -16.844 4.074 1 96.44 80 PHE B CA 1
ATOM 1747 C C . PHE B 1 80 ? -7.488 -17.797 5.254 1 96.44 80 PHE B C 1
ATOM 1749 O O . PHE B 1 80 ? -8.422 -17.734 6.055 1 96.44 80 PHE B O 1
ATOM 1756 N N . TYR B 1 81 ? -6.508 -18.594 5.406 1 95.44 81 TYR B N 1
ATOM 1757 C CA . TYR B 1 81 ? -6.578 -19.734 6.305 1 95.44 81 TYR B CA 1
ATOM 1758 C C . TYR B 1 81 ? -6.531 -19.297 7.762 1 95.44 81 TYR B C 1
ATOM 1760 O O . TYR B 1 81 ? -6.871 -20.062 8.664 1 95.44 81 TYR B O 1
ATOM 1768 N N . ARG B 1 82 ? -6.133 -18.031 8.039 1 94.62 82 ARG B N 1
ATOM 1769 C CA . ARG B 1 82 ? -6.113 -17.5 9.391 1 94.62 82 ARG B CA 1
ATOM 1770 C C . ARG B 1 82 ? -6.512 -16.016 9.398 1 94.62 82 ARG B C 1
ATOM 1772 O O . ARG B 1 82 ? -6.375 -15.328 8.391 1 94.62 82 ARG B O 1
ATOM 1779 N N . PRO B 1 83 ? -7.078 -15.641 10.539 1 94.38 83 PRO B N 1
ATOM 1780 C CA . PRO B 1 83 ? -7.375 -14.203 10.633 1 94.38 83 PRO B CA 1
ATOM 1781 C C . PRO B 1 83 ? -6.129 -13.336 10.484 1 94.38 83 PRO B C 1
ATOM 1783 O O . PRO B 1 83 ? -5.164 -13.5 11.234 1 94.38 83 PRO B O 1
ATOM 1786 N N . THR B 1 84 ? -6.18 -12.5 9.469 1 96.75 84 THR B N 1
ATOM 1787 C CA . THR B 1 84 ? -5.039 -11.633 9.203 1 96.75 84 THR B CA 1
ATOM 1788 C C . THR B 1 84 ? -5.5 -10.32 8.57 1 96.75 84 THR B C 1
ATOM 1790 O O . THR B 1 84 ? -6.648 -10.211 8.133 1 96.75 84 THR B O 1
ATOM 1793 N N . HIS B 1 85 ? -4.746 -9.336 8.719 1 98.31 85 HIS B N 1
ATOM 1794 C CA . HIS B 1 85 ? -4.891 -8.047 8.055 1 98.31 85 HIS B CA 1
ATOM 1795 C C . HIS B 1 85 ? -3.701 -7.758 7.145 1 98.31 85 HIS B C 1
ATOM 1797 O O . HIS B 1 85 ? -2.613 -7.43 7.625 1 98.31 85 HIS B O 1
ATOM 1803 N N . MET B 1 86 ? -3.986 -7.871 5.832 1 98.62 86 MET B N 1
ATOM 1804 C CA . MET B 1 86 ? -2.914 -7.719 4.852 1 98.62 86 MET B CA 1
ATOM 1805 C C . MET B 1 86 ? -3.191 -6.539 3.924 1 98.62 86 MET B C 1
ATOM 1807 O O . MET B 1 86 ? -4.34 -6.281 3.568 1 98.62 86 MET B O 1
ATOM 1811 N N . LEU B 1 87 ? -2.197 -5.855 3.609 1 98.88 87 LEU B N 1
ATOM 1812 C CA . LEU B 1 87 ? -2.219 -4.969 2.451 1 98.88 87 LEU B CA 1
ATOM 1813 C C . LEU B 1 87 ? -1.604 -5.648 1.232 1 98.88 87 LEU B C 1
ATOM 1815 O O . LEU B 1 87 ? -0.411 -5.957 1.224 1 98.88 87 LEU B O 1
ATOM 1819 N N . LEU B 1 88 ? -2.426 -5.902 0.273 1 98.88 88 LEU B N 1
ATOM 1820 C CA . LEU B 1 88 ? -2.016 -6.613 -0.934 1 98.88 88 LEU B CA 1
ATOM 1821 C C . LEU B 1 88 ? -1.561 -5.637 -2.012 1 98.88 88 LEU B C 1
ATOM 1823 O O . LEU B 1 88 ? -2.387 -4.988 -2.658 1 98.88 88 LEU B O 1
ATOM 1827 N N . ILE B 1 89 ? -0.273 -5.508 -2.15 1 98.94 89 ILE B N 1
ATOM 1828 C CA . ILE B 1 89 ? 0.307 -4.688 -3.209 1 98.94 89 ILE B CA 1
ATOM 1829 C C . ILE B 1 89 ? 0.49 -5.531 -4.469 1 98.94 89 ILE B C 1
ATOM 1831 O O . ILE B 1 89 ? 1.374 -6.391 -4.527 1 98.94 89 ILE B O 1
ATOM 1835 N N . ASN B 1 90 ? -0.338 -5.238 -5.48 1 98.88 90 ASN B N 1
ATOM 1836 C CA . ASN B 1 90 ? -0.406 -6.109 -6.652 1 98.88 90 ASN B CA 1
ATOM 1837 C C . ASN B 1 90 ? 0.285 -5.48 -7.859 1 98.88 90 ASN B C 1
ATOM 1839 O O . ASN B 1 90 ? 0.172 -4.273 -8.086 1 98.88 90 ASN B O 1
ATOM 1843 N N . TYR B 1 91 ? 0.888 -6.336 -8.641 1 98.94 91 TYR B N 1
ATOM 1844 C CA . TYR B 1 91 ? 1.63 -5.918 -9.828 1 98.94 91 TYR B CA 1
ATOM 1845 C C . TYR B 1 91 ? 1.218 -6.742 -11.047 1 98.94 91 TYR B C 1
ATOM 1847 O O . TYR B 1 91 ? 0.737 -7.867 -10.906 1 98.94 91 TYR B O 1
ATOM 1855 N N . PHE B 1 92 ? 1.353 -6.164 -12.164 1 98.88 92 PHE B N 1
ATOM 1856 C CA . PHE B 1 92 ? 1.462 -6.891 -13.422 1 98.88 92 PHE B CA 1
ATOM 1857 C C . PHE B 1 92 ? 2.922 -7.059 -13.828 1 98.88 92 PHE B C 1
ATOM 1859 O O . PHE B 1 92 ? 3.73 -6.145 -13.648 1 98.88 92 PHE B O 1
ATOM 1866 N N . ALA B 1 93 ? 3.197 -8.188 -14.367 1 98.88 93 ALA B N 1
ATOM 1867 C CA . ALA B 1 93 ? 4.574 -8.406 -14.805 1 98.88 93 ALA B CA 1
ATOM 1868 C C . ALA B 1 93 ? 4.645 -9.477 -15.891 1 98.88 93 ALA B C 1
ATOM 1870 O O . ALA B 1 93 ? 3.721 -10.281 -16.031 1 98.88 93 ALA B O 1
ATOM 1871 N N . ARG B 1 94 ? 5.75 -9.469 -16.609 1 98.81 94 ARG B N 1
ATOM 1872 C CA . ARG B 1 94 ? 6.086 -10.586 -17.5 1 98.81 94 ARG B CA 1
ATOM 1873 C C . ARG B 1 94 ? 7 -11.586 -16.797 1 98.81 94 ARG B C 1
ATOM 1875 O O . ARG B 1 94 ? 7.852 -11.195 -15.992 1 98.81 94 ARG B O 1
ATOM 1882 N N . GLY B 1 95 ? 6.82 -12.828 -17.125 1 98.25 95 GLY B N 1
ATOM 1883 C CA . GLY B 1 95 ? 7.629 -13.875 -16.516 1 98.25 95 GLY B CA 1
ATOM 1884 C C . GLY B 1 95 ? 8.453 -14.656 -17.531 1 98.25 95 GLY B C 1
ATOM 1885 O O . GLY B 1 95 ? 7.984 -14.93 -18.641 1 98.25 95 GLY B O 1
ATOM 1886 N N . GLU B 1 96 ? 9.594 -14.922 -17.125 1 97.81 96 GLU B N 1
ATOM 1887 C CA . GLU B 1 96 ? 10.477 -15.758 -17.922 1 97.81 96 GLU B CA 1
ATOM 1888 C C . GLU B 1 96 ? 10.969 -16.969 -17.141 1 97.81 96 GLU B C 1
ATOM 1890 O O . GLU B 1 96 ? 11.148 -16.891 -15.922 1 97.81 96 GLU B O 1
ATOM 1895 N N . GLY B 1 97 ? 11.188 -18.078 -17.922 1 97.44 97 GLY B N 1
ATOM 1896 C CA . GLY B 1 97 ? 11.648 -19.297 -17.297 1 97.44 97 GLY B CA 1
ATOM 1897 C C . GLY B 1 97 ? 10.555 -20.344 -17.156 1 97.44 97 GLY B C 1
ATOM 1898 O O . GLY B 1 97 ? 9.43 -20.141 -17.609 1 97.44 97 GLY B O 1
ATOM 1899 N N . GLU B 1 98 ? 10.938 -21.531 -16.594 1 97.88 98 GLU B N 1
ATOM 1900 C CA . GLU B 1 98 ? 10 -22.609 -16.328 1 97.88 98 GLU B CA 1
ATOM 1901 C C . GLU B 1 98 ? 9.438 -22.531 -14.914 1 97.88 98 GLU B C 1
ATOM 1903 O O . GLU B 1 98 ? 10.172 -22.219 -13.977 1 97.88 98 GLU B O 1
ATOM 1908 N N . VAL B 1 99 ? 8.156 -22.797 -14.836 1 98.62 99 VAL B N 1
ATOM 1909 C CA . VAL B 1 99 ? 7.539 -22.797 -13.516 1 98.62 99 VAL B CA 1
ATOM 1910 C C . VAL B 1 99 ? 8.102 -23.953 -12.688 1 98.62 99 VAL B C 1
ATOM 1912 O O . VAL B 1 99 ? 8.031 -25.109 -13.109 1 98.62 99 VAL B O 1
ATOM 1915 N N . ARG B 1 100 ? 8.695 -23.672 -11.617 1 98.56 100 ARG B N 1
ATOM 1916 C CA . ARG B 1 100 ? 9.188 -24.609 -10.625 1 98.56 100 ARG B CA 1
ATOM 1917 C C . ARG B 1 100 ? 8.602 -24.328 -9.25 1 98.56 100 ARG B C 1
ATOM 1919 O O . ARG B 1 100 ? 9.219 -23.625 -8.445 1 98.56 100 ARG B O 1
ATOM 1926 N N . PRO B 1 101 ? 7.484 -24.828 -8.984 1 98.12 101 PRO B N 1
ATOM 1927 C CA . PRO B 1 101 ? 6.805 -24.516 -7.727 1 98.12 101 PRO B CA 1
ATOM 1928 C C . PRO B 1 101 ? 7.543 -25.062 -6.508 1 98.12 101 PRO B C 1
ATOM 1930 O O . PRO B 1 101 ? 8.117 -26.141 -6.562 1 98.12 101 PRO B O 1
ATOM 1933 N N . ASN B 1 102 ? 7.496 -24.281 -5.477 1 97.69 102 ASN B N 1
ATOM 1934 C CA . ASN B 1 102 ? 7.984 -24.812 -4.207 1 97.69 102 ASN B CA 1
ATOM 1935 C C . ASN B 1 102 ? 6.875 -25.516 -3.43 1 97.69 102 ASN B C 1
ATOM 1937 O O . ASN B 1 102 ? 5.809 -25.797 -3.98 1 97.69 102 ASN B O 1
ATOM 1941 N N . GLY B 1 103 ? 7.121 -25.828 -2.162 1 95.75 103 GLY B N 1
ATOM 1942 C CA . GLY B 1 103 ? 6.211 -26.641 -1.361 1 95.75 103 GLY B CA 1
ATOM 1943 C C . GLY B 1 103 ? 4.926 -25.906 -1.012 1 95.75 103 GLY B C 1
ATOM 1944 O O . GLY B 1 103 ? 3.93 -26.531 -0.648 1 95.75 103 GLY B O 1
ATOM 1945 N N . GLU B 1 104 ? 4.891 -24.609 -1.177 1 94.5 104 GLU B N 1
ATOM 1946 C CA . GLU B 1 104 ? 3.713 -23.812 -0.834 1 94.5 104 GLU B CA 1
ATOM 1947 C C . GLU B 1 104 ? 2.658 -23.891 -1.935 1 94.5 104 GLU B C 1
ATOM 1949 O O . GLU B 1 104 ? 1.469 -23.703 -1.675 1 94.5 104 GLU B O 1
ATOM 1954 N N . ILE B 1 105 ? 3.127 -24.141 -3.172 1 97.56 105 ILE B N 1
ATOM 1955 C CA . ILE B 1 105 ? 2.232 -24.156 -4.324 1 97.56 105 ILE B CA 1
ATOM 1956 C C . ILE B 1 105 ? 1.724 -25.578 -4.57 1 97.56 105 ILE B C 1
ATOM 1958 O O . ILE B 1 105 ? 2.512 -26.484 -4.836 1 97.56 105 ILE B O 1
ATOM 1962 N N . LEU B 1 106 ? 0.432 -25.734 -4.52 1 97.81 106 LEU B N 1
ATOM 1963 C CA . LEU B 1 106 ? -0.198 -27.047 -4.699 1 97.81 106 LEU B CA 1
ATOM 1964 C C . LEU B 1 106 ? -0.422 -27.328 -6.18 1 97.81 106 LEU B C 1
ATOM 1966 O O . LEU B 1 106 ? -0.283 -28.484 -6.613 1 97.81 106 LEU B O 1
ATOM 1970 N N . GLU B 1 107 ? -0.898 -26.406 -6.891 1 98.5 107 GLU B N 1
ATOM 1971 C CA . GLU B 1 107 ? -1.182 -26.469 -8.32 1 98.5 107 GLU B CA 1
ATOM 1972 C C . GLU B 1 107 ? -0.901 -25.125 -9 1 98.5 107 GLU B C 1
ATOM 1974 O O . GLU B 1 107 ? -0.849 -24.094 -8.336 1 98.5 107 GLU B O 1
ATOM 1979 N N . TRP B 1 108 ? -0.644 -25.203 -10.328 1 98.69 108 TRP B N 1
ATOM 1980 C CA . TRP B 1 108 ? -0.462 -23.984 -11.109 1 98.69 108 TRP B CA 1
ATOM 1981 C C . TRP B 1 108 ? -0.917 -24.188 -12.547 1 98.69 108 TRP B C 1
ATOM 1983 O O . TRP B 1 108 ? -1.011 -25.328 -13.023 1 98.69 108 TRP B O 1
ATOM 1993 N N . ALA B 1 109 ? -1.236 -23.062 -13.195 1 98.62 109 ALA B N 1
ATOM 1994 C CA . ALA B 1 109 ? -1.67 -23.141 -14.594 1 98.62 109 ALA B CA 1
ATOM 1995 C C . ALA B 1 109 ? -1.434 -21.812 -15.312 1 98.62 109 ALA B C 1
ATOM 1997 O O . ALA B 1 109 ? -1.656 -20.75 -14.742 1 98.62 109 ALA B O 1
ATOM 1998 N N . TRP B 1 110 ? -0.929 -21.922 -16.484 1 98.75 110 TRP B N 1
ATOM 1999 C CA . TRP B 1 110 ? -1.034 -20.812 -17.422 1 98.75 110 TRP B CA 1
ATOM 2000 C C . TRP B 1 110 ? -2.396 -20.797 -18.109 1 98.75 110 TRP B C 1
ATOM 2002 O O . TRP B 1 110 ? -2.771 -21.766 -18.781 1 98.75 110 TRP B O 1
ATOM 2012 N N . VAL B 1 111 ? -3.104 -19.719 -17.938 1 98.62 111 VAL B N 1
ATOM 2013 C CA . VAL B 1 111 ? -4.461 -19.703 -18.469 1 98.62 111 VAL B CA 1
ATOM 2014 C C . VAL B 1 111 ? -4.699 -18.422 -19.25 1 98.62 111 VAL B C 1
ATOM 2016 O O . VAL B 1 111 ? -4.086 -17.391 -18.953 1 98.62 111 VAL B O 1
ATOM 2019 N N . GLU B 1 112 ? -5.551 -18.516 -20.25 1 98.56 112 GLU B N 1
ATOM 2020 C CA . GLU B 1 112 ? -6.039 -17.266 -20.859 1 98.56 112 GLU B CA 1
ATOM 2021 C C . GLU B 1 112 ? -6.762 -16.406 -19.828 1 98.56 112 GLU B C 1
ATOM 2023 O O . GLU B 1 112 ? -7.539 -16.922 -19.016 1 98.56 112 GLU B O 1
ATOM 2028 N N . PRO B 1 113 ? -6.488 -15.102 -19.844 1 98.38 113 PRO B N 1
ATOM 2029 C CA . PRO B 1 113 ? -7.055 -14.242 -18.797 1 98.38 113 PRO B CA 1
ATOM 2030 C C . PRO B 1 113 ? -8.57 -14.383 -18.672 1 98.38 113 PRO B C 1
ATOM 2032 O O . PRO B 1 113 ? -9.094 -14.5 -17.562 1 98.38 113 PRO B O 1
ATOM 2035 N N . GLU B 1 114 ? -9.266 -14.398 -19.75 1 98.19 114 GLU B N 1
ATOM 2036 C CA . GLU B 1 114 ? -10.719 -14.508 -19.719 1 98.19 114 GLU B CA 1
ATOM 2037 C C . GLU B 1 114 ? -11.164 -15.828 -19.094 1 98.19 114 GLU B C 1
ATOM 2039 O O . GLU B 1 114 ? -12.125 -15.875 -18.328 1 98.19 114 GLU B O 1
ATOM 2044 N N . LYS B 1 115 ? -10.492 -16.891 -19.438 1 98.25 115 LYS B N 1
ATOM 2045 C CA . LYS B 1 115 ? -10.812 -18.219 -18.891 1 98.25 115 LYS B CA 1
ATOM 2046 C C . LYS B 1 115 ? -10.469 -18.297 -17.406 1 98.25 115 LYS B C 1
ATOM 2048 O O . LYS B 1 115 ? -11.102 -19.062 -16.672 1 98.25 115 LYS B O 1
ATOM 2053 N N . GLY B 1 116 ? -9.5 -17.516 -17.031 1 98.31 116 GLY B N 1
ATOM 2054 C CA . GLY B 1 116 ? -9.094 -17.484 -15.633 1 98.31 116 GLY B CA 1
ATOM 2055 C C . GLY B 1 116 ? -10.219 -17.078 -14.695 1 98.31 116 GLY B C 1
ATOM 2056 O O . GLY B 1 116 ? -10.266 -17.531 -13.547 1 98.31 116 GLY B O 1
ATOM 2057 N N . LEU B 1 117 ? -11.125 -16.266 -15.227 1 98.06 117 LEU B N 1
ATOM 2058 C CA . LEU B 1 117 ? -12.234 -15.773 -14.406 1 98.06 117 LEU B CA 1
ATOM 2059 C C . LEU B 1 117 ? -13.148 -16.922 -13.992 1 98.06 117 LEU B C 1
ATOM 2061 O O . LEU B 1 117 ? -13.938 -16.781 -13.055 1 98.06 117 LEU B O 1
ATOM 2065 N N . SER B 1 118 ? -13.055 -18.031 -14.609 1 97.88 118 SER B N 1
ATOM 2066 C CA . SER B 1 118 ? -13.898 -19.188 -14.305 1 97.88 118 SER B CA 1
ATOM 2067 C C . SER B 1 118 ? -13.273 -20.062 -13.219 1 97.88 118 SER B C 1
ATOM 2069 O O . SER B 1 118 ? -13.922 -20.969 -12.688 1 97.88 118 SER B O 1
ATOM 2071 N N . TYR B 1 119 ? -11.984 -19.875 -12.859 1 98.38 119 TYR B N 1
ATOM 2072 C CA . TYR B 1 119 ? -11.344 -20.594 -11.766 1 98.38 119 TYR B CA 1
ATOM 2073 C C . TYR B 1 119 ? -11.938 -20.188 -10.422 1 98.38 119 TYR B C 1
ATOM 2075 O O . TYR B 1 119 ? -12.508 -19.094 -10.289 1 98.38 119 TYR B O 1
ATOM 2083 N N . PRO B 1 120 ? -11.945 -21.047 -9.508 1 98.5 120 PRO B N 1
ATOM 2084 C CA . PRO B 1 120 ? -12.328 -20.625 -8.156 1 98.5 120 PRO B CA 1
ATOM 2085 C C . PRO B 1 120 ? -11.289 -19.703 -7.516 1 98.5 120 PRO B C 1
ATOM 2087 O O . PRO B 1 120 ? -10.555 -20.125 -6.621 1 98.5 120 PRO B O 1
ATOM 2090 N N . LEU B 1 121 ? -11.273 -18.469 -7.93 1 98.81 121 LEU B N 1
ATOM 2091 C CA . LEU B 1 121 ? -10.32 -17.453 -7.484 1 98.81 121 LEU B CA 1
ATOM 2092 C C . LEU B 1 121 ? -10.719 -16.891 -6.125 1 98.81 121 LEU B C 1
ATOM 2094 O O . LEU B 1 121 ? -11.906 -16.781 -5.82 1 98.81 121 LEU B O 1
ATOM 2098 N N . ASN B 1 122 ? -9.703 -16.562 -5.227 1 98.56 122 ASN B N 1
ATOM 2099 C CA . ASN B 1 122 ? -10.055 -15.672 -4.133 1 98.56 122 ASN B CA 1
ATOM 2100 C C . ASN B 1 122 ? -10.469 -14.297 -4.648 1 98.56 122 ASN B C 1
ATOM 2102 O O . ASN B 1 122 ? -10.141 -13.922 -5.773 1 98.56 122 ASN B O 1
ATOM 2106 N N . ARG B 1 123 ? -11.156 -13.547 -3.904 1 98.19 123 ARG B N 1
ATOM 2107 C CA . ARG B 1 123 ? -11.789 -12.32 -4.371 1 98.19 123 ARG B CA 1
ATOM 2108 C C . ARG B 1 123 ? -10.742 -11.281 -4.773 1 98.19 123 ARG B C 1
ATOM 2110 O O . ARG B 1 123 ? -10.977 -10.469 -5.664 1 98.19 123 ARG B O 1
ATOM 2117 N N . PHE B 1 124 ? -9.602 -11.25 -4.207 1 98.75 124 PHE B N 1
ATOM 2118 C CA . PHE B 1 124 ? -8.555 -10.273 -4.484 1 98.75 124 PHE B CA 1
ATOM 2119 C C . PHE B 1 124 ? -7.918 -10.539 -5.844 1 98.75 124 PHE B C 1
ATOM 2121 O O . PHE B 1 124 ? -7.645 -9.602 -6.598 1 98.75 124 PHE B O 1
ATOM 2128 N N . THR B 1 125 ? -7.699 -11.773 -6.121 1 98.88 125 THR B N 1
ATOM 2129 C CA . THR B 1 125 ? -7.168 -12.156 -7.426 1 98.88 125 THR B CA 1
ATOM 2130 C C . THR B 1 125 ? -8.188 -11.875 -8.523 1 98.88 125 THR B C 1
ATOM 2132 O O . THR B 1 125 ? -7.828 -11.453 -9.625 1 98.88 125 THR B O 1
ATOM 2135 N N . ARG B 1 126 ? -9.445 -12.195 -8.211 1 98.81 126 ARG B N 1
ATOM 2136 C CA . ARG B 1 126 ? -10.484 -11.875 -9.188 1 98.81 126 ARG B CA 1
ATOM 2137 C C . ARG B 1 126 ? -10.445 -10.391 -9.555 1 98.81 126 ARG B C 1
ATOM 2139 O O . ARG B 1 126 ? -10.484 -10.047 -10.734 1 98.81 126 ARG B O 1
ATOM 2146 N N . THR B 1 127 ? -10.383 -9.523 -8.57 1 98.81 127 THR B N 1
ATOM 2147 C CA . THR B 1 127 ? -10.305 -8.086 -8.797 1 98.81 127 THR B CA 1
ATOM 2148 C C . THR B 1 127 ? -9.086 -7.738 -9.641 1 98.81 127 THR B C 1
ATOM 2150 O O . THR B 1 127 ? -9.172 -6.918 -10.555 1 98.81 127 THR B O 1
ATOM 2153 N N . LEU B 1 128 ? -7.98 -8.336 -9.328 1 98.81 128 LEU B N 1
ATOM 2154 C CA . LEU B 1 128 ? -6.734 -8.094 -10.047 1 98.81 128 LEU B CA 1
ATOM 2155 C C . LEU B 1 128 ? -6.863 -8.523 -11.508 1 98.81 128 LEU B C 1
ATOM 2157 O O . LEU B 1 128 ? -6.441 -7.805 -12.414 1 98.81 128 LEU B O 1
ATOM 2161 N N . LEU B 1 129 ? -7.422 -9.695 -11.695 1 98.88 129 LEU B N 1
ATOM 2162 C CA . LEU B 1 129 ? -7.605 -10.219 -13.039 1 98.88 129 LEU B CA 1
ATOM 2163 C C . LEU B 1 129 ? -8.578 -9.352 -13.836 1 98.88 129 LEU B C 1
ATOM 2165 O O . LEU B 1 129 ? -8.359 -9.094 -15.023 1 98.88 129 LEU B O 1
ATOM 2169 N N . GLU B 1 130 ? -9.617 -8.93 -13.219 1 98.81 130 GLU B N 1
ATOM 2170 C CA . GLU B 1 130 ? -10.562 -8.023 -13.875 1 98.81 130 GLU B CA 1
ATOM 2171 C C . GLU B 1 130 ? -9.883 -6.723 -14.289 1 98.81 130 GLU B C 1
ATOM 2173 O O . GLU B 1 130 ? -10.117 -6.219 -15.391 1 98.81 130 GLU B O 1
ATOM 2178 N N . ALA B 1 131 ? -9.102 -6.203 -13.406 1 98.62 131 ALA B N 1
ATOM 2179 C CA . ALA B 1 131 ? -8.344 -4.996 -13.742 1 98.62 131 ALA B CA 1
ATOM 2180 C C . ALA B 1 131 ? -7.453 -5.223 -14.953 1 98.62 131 ALA B C 1
ATOM 2182 O O . ALA B 1 131 ? -7.344 -4.355 -15.828 1 98.62 131 ALA B O 1
ATOM 2183 N N . TYR B 1 132 ? -6.781 -6.328 -15.008 1 98.56 132 TYR B N 1
ATOM 2184 C CA . TYR B 1 132 ? -5.93 -6.688 -16.141 1 98.56 132 TYR B CA 1
ATOM 2185 C C . TYR B 1 132 ? -6.719 -6.703 -17.438 1 98.56 132 TYR B C 1
ATOM 2187 O O . TYR B 1 132 ? -6.273 -6.148 -18.438 1 98.56 132 TYR B O 1
ATOM 2195 N N . LEU B 1 133 ? -7.875 -7.305 -17.344 1 98.31 133 LEU B N 1
ATOM 2196 C CA . LEU B 1 133 ? -8.719 -7.461 -18.516 1 98.31 133 LEU B CA 1
ATOM 2197 C C . LEU B 1 133 ? -9.266 -6.113 -18.984 1 98.31 133 LEU B C 1
ATOM 2199 O O . LEU B 1 133 ? -9.539 -5.922 -20.172 1 98.31 133 LEU B O 1
ATOM 2203 N N . GLU B 1 134 ? -9.359 -5.168 -18.047 1 96.94 134 GLU B N 1
ATOM 2204 C CA . GLU B 1 134 ? -9.875 -3.84 -18.375 1 96.94 134 GLU B CA 1
ATOM 2205 C C . GLU B 1 134 ? -8.773 -2.932 -18.906 1 96.94 134 GLU B C 1
ATOM 2207 O O . GLU B 1 134 ? -9.039 -1.812 -19.344 1 96.94 134 GLU B O 1
ATOM 2212 N N . GLY B 1 135 ? -7.566 -3.33 -18.906 1 89.94 135 GLY B N 1
ATOM 2213 C CA . GLY B 1 135 ? -6.453 -2.574 -19.453 1 89.94 135 GLY B CA 1
ATOM 2214 C C . GLY B 1 135 ? -5.805 -1.644 -18.453 1 89.94 135 GLY B C 1
ATOM 2215 O O . GLY B 1 135 ? -5.191 -0.644 -18.828 1 89.94 135 GLY B O 1
ATOM 2216 N N . ALA B 1 136 ? -6.078 -2.012 -17.234 1 76.19 136 ALA B N 1
ATOM 2217 C CA . ALA B 1 136 ? -5.387 -1.208 -16.234 1 76.19 136 ALA B CA 1
ATOM 2218 C C . ALA B 1 136 ? -3.875 -1.4 -16.312 1 76.19 136 ALA B C 1
ATOM 2220 O O . ALA B 1 136 ? -3.402 -2.455 -16.75 1 76.19 136 ALA B O 1
#

Organism: NCBI:txid751945

Sequence (272 aa):
MADRPEHPIPTVGALVEREGRVLLVRTAKWRGLWGVPGGKVEWGEALEEALRREIREEVGLTLSEIRFALLQEARFSEEFYRPTHMLLINYFARGEGEVRPNGEILEWAWVEPEKGLSYPLNRFTRTLLEAYLEGAMADRPEHPIPTVGALVEREGRVLLVRTAKWRGLWGVPGGKVEWGEALEEALRREIREEVGLTLSEIRFALLQEARFSEEFYRPTHMLLINYFARGEGEVRPNGEILEWAWVEPEKGLSYPLNRFTRTLLEAYLEGA

InterPro domains:
  IPR000086 NUDIX hydrolase domain [PF00293] (10-129)
  IPR000086 NUDIX hydrolase domain [PS51462] (7-134)
  IPR015797 NUDIX hydrolase-like domain superfamily [SSF55811] (6-135)
  IPR020084 NUDIX hydrolase, conserved site [PS00893] (39-60)
  IPR020476 NUDIX hydrolase [PR00502] (34-48)
  IPR020476 NUDIX hydrolase [PR00502] (48-63)